Protein AF-0000000074632565 (afdb_homodimer)

InterPro domains:
  IPR002350 Kazal domain [PF07648] (24-70)
  IPR002350 Kazal domain [PF07648] (81-106)
  IPR036058 Kazal domain superfamily [SSF100895] (71-118)

Sequence (244 aa):
MGTIVFLLICCGICFTLACDPNARPVCSGSNGQICATFHKTFHDSCAMEAELSRLAQEGFHFKNSHNGDCCPLYVPAVLRSVCASDGKRYSNESSMDIAACRNRDYLTMVAPNTCSGHYFYRMGTIVFLLICCGICFTLACDPNARPVCSGSNGQICATFHKTFHDSCAMEAELSRLAQEGFHFKNSHNGDCCPLYVPAVLRSVCASDGKRYSNESSMDIAACRNRDYLTMVAPNTCSGHYFYR

Solvent-accessible surface area (backbone atoms only — not comparable to full-atom values): 14366 Å² total; per-residue (Å²): 136,82,81,76,75,76,75,72,71,73,66,72,75,66,71,67,74,67,72,47,89,73,54,64,70,82,39,85,62,48,85,42,36,23,18,32,37,31,32,34,61,28,72,16,46,34,61,42,60,72,39,42,51,62,40,5,64,73,49,37,34,79,73,52,70,46,84,34,69,60,60,63,89,74,62,80,96,54,84,51,67,38,20,31,69,86,41,46,76,27,55,16,69,59,50,44,50,35,50,19,44,76,67,35,38,66,71,46,81,42,62,63,85,64,18,79,73,71,71,70,84,117,135,83,81,74,76,75,74,72,73,75,69,74,75,72,71,67,75,67,72,46,87,73,56,65,70,82,38,86,63,48,84,42,37,23,18,32,37,32,33,32,61,27,72,15,45,35,61,42,62,73,39,41,52,62,41,6,64,72,48,36,33,80,73,52,71,45,83,35,70,60,59,62,91,76,62,79,95,56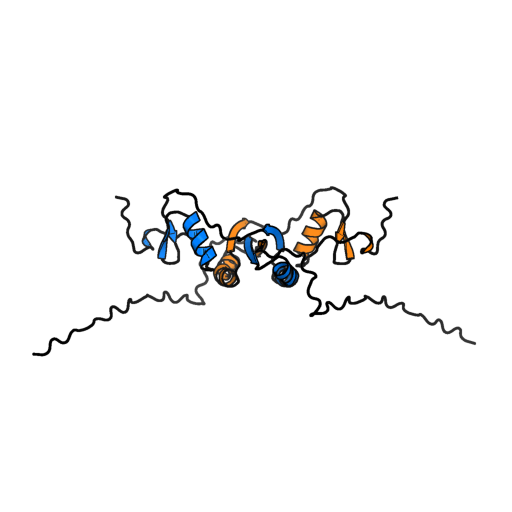,87,51,68,38,22,32,70,87,41,45,75,26,54,15,69,60,50,43,49,36,50,20,44,74,68,35,38,65,72,46,82,44,62,63,85,63,18,77,74,71,71,70,85,117

Organism: NCBI:txid231223

Radius of gyration: 26.13 Å; Cα contacts (8 Å, |Δi|>4): 380; chains: 2; bounding box: 42×106×80 Å

pLDDT: mean 77.26, std 24.28, range [31.14, 98.56]

Foldseek 3Di:
DDPPPPPPPCPPCPVCPVPPVPPPPPPPDDPDDDDDDDDDDDPDPVRVVVCQVVVVVVVDDDDDDDDDDPQDPDDDPQQDWFAKPVQDIDRDPSRVVSVCRVVVHDIDTDDPVSHPPPPPPD/DDPPPPPPPPPPPPVPPVPPVPPPPPPPDDPDDDDDDDDDDDPDPVRVVVCQVVVVVVVDDDDDDDDDDPQDDDDDPQQDWFAKPVQDIDRDPSRVVSVCRVVVHDIDTDDPVSHPPPPPPD

Secondary structure (DSSP, 8-state):
--------------------TT---------S-EEEEEEEEESSHHHHHHHHHHHHHTT-EEEEEEES-SS-S--------EEETTS-EESSHHHHHHHHHHTT----EE-GGGSS------/--------------------TT---------S-EEEEEEEEESSHHHHHHHHHHHHHTT-EEEEEEES-SS-S--------EEETTS-EESSHHHHHHHHHHTT----EE-GGGSS------

Structure (mmCIF, N/CA/C/O backbone):
data_AF-0000000074632565-model_v1
#
loop_
_entity.id
_entity.type
_entity.pdbx_description
1 polymer 'Kazal-like domain-containing protein'
#
loop_
_atom_site.group_PDB
_atom_site.id
_atom_site.type_symbol
_atom_site.label_atom_id
_atom_site.label_alt_id
_atom_site.label_comp_id
_atom_site.label_asym_id
_atom_site.label_entity_id
_atom_site.label_seq_id
_atom_site.pdbx_PDB_ins_code
_atom_site.Cartn_x
_atom_site.Cartn_y
_atom_site.Cartn_z
_atom_site.occupancy
_atom_site.B_iso_or_equiv
_atom_site.auth_seq_id
_atom_site.auth_comp_id
_atom_site.auth_asym_id
_atom_site.auth_atom_id
_atom_site.pdbx_PDB_model_num
ATOM 1 N N . MET A 1 1 ? -22.828 62.969 3.463 1 31.83 1 MET A N 1
ATOM 2 C CA . MET A 1 1 ? -21.453 62.469 3.447 1 31.83 1 MET A CA 1
ATOM 3 C C . MET A 1 1 ? -21.422 60.969 3.602 1 31.83 1 MET A C 1
ATOM 5 O O . MET A 1 1 ? -21.953 60.406 4.578 1 31.83 1 MET A O 1
ATOM 9 N N . GLY A 1 2 ? -21.516 60.219 2.49 1 38.19 2 GLY A N 1
ATOM 10 C CA . GLY A 1 2 ? -21.703 58.781 2.293 1 38.19 2 GLY A CA 1
ATOM 11 C C . GLY A 1 2 ? -20.516 57.969 2.779 1 38.19 2 GLY A C 1
ATOM 12 O O . GLY A 1 2 ? -19.375 58.312 2.523 1 38.19 2 GLY A O 1
ATOM 13 N N . THR A 1 3 ? -20.594 57.312 3.967 1 42.09 3 THR A N 1
ATOM 14 C CA . THR A 1 3 ? -19.594 56.406 4.555 1 42.09 3 THR A CA 1
ATOM 15 C C . THR A 1 3 ? -19.234 55.281 3.586 1 42.09 3 THR A C 1
ATOM 17 O O . THR A 1 3 ? -20.094 54.531 3.176 1 42.09 3 THR A O 1
ATOM 20 N N . ILE A 1 4 ? -18.328 55.562 2.695 1 40.38 4 ILE A N 1
ATOM 21 C CA . ILE A 1 4 ? -17.781 54.5 1.843 1 40.38 4 ILE A CA 1
ATOM 22 C C . ILE A 1 4 ? -17.172 53.406 2.707 1 40.38 4 ILE A C 1
ATOM 24 O O . ILE A 1 4 ? -16.234 53.656 3.479 1 40.38 4 ILE A O 1
ATOM 28 N N . VAL A 1 5 ? -17.922 52.438 3.143 1 38.84 5 VAL A N 1
ATOM 29 C CA . VAL A 1 5 ? -17.391 51.25 3.791 1 38.84 5 VAL A CA 1
ATOM 30 C C . VAL A 1 5 ? -16.422 50.531 2.85 1 38.84 5 VAL A C 1
ATOM 32 O O . VAL A 1 5 ? -16.797 50.156 1.746 1 38.84 5 VAL A O 1
ATOM 35 N N . PHE A 1 6 ? -15.195 50.969 2.824 1 38.78 6 PHE A N 1
ATOM 36 C CA . PHE A 1 6 ? -14.156 50.156 2.18 1 38.78 6 PHE A CA 1
ATOM 37 C C . PHE A 1 6 ? -14.148 48.75 2.73 1 38.78 6 PHE A C 1
ATOM 39 O O . PHE A 1 6 ? -13.852 48.531 3.908 1 38.78 6 PHE A O 1
ATOM 46 N N . LEU A 1 7 ? -15.062 47.938 2.229 1 31.39 7 LEU A N 1
ATOM 47 C CA . LEU A 1 7 ? -14.914 46.5 2.473 1 31.39 7 LEU A CA 1
ATOM 48 C C . LEU A 1 7 ? -13.531 46.031 2.037 1 31.39 7 LEU A C 1
ATOM 50 O O . LEU A 1 7 ? -13.227 46 0.844 1 31.39 7 LEU A O 1
ATOM 54 N N . LEU A 1 8 ? -12.547 46.438 2.773 1 32.5 8 LEU A N 1
ATOM 55 C CA . LEU A 1 8 ? -11.289 45.75 2.568 1 32.5 8 LEU A CA 1
ATOM 56 C C . LEU A 1 8 ? -11.508 44.219 2.547 1 32.5 8 LEU A C 1
ATOM 58 O O . LEU A 1 8 ? -11.969 43.656 3.537 1 32.5 8 LEU A O 1
ATOM 62 N N . ILE A 1 9 ? -11.969 43.719 1.413 1 31.61 9 ILE A N 1
ATOM 63 C CA . ILE A 1 9 ? -11.859 42.281 1.215 1 31.61 9 ILE A CA 1
ATOM 64 C C . ILE A 1 9 ? -10.453 41.812 1.581 1 31.61 9 ILE A C 1
ATOM 66 O O . ILE A 1 9 ? -9.469 42.219 0.963 1 31.61 9 ILE A O 1
ATOM 70 N N . CYS A 1 10 ? -10.164 41.656 2.82 1 34.22 10 CYS A N 1
ATOM 71 C CA . CYS A 1 10 ? -9.016 40.875 3.248 1 34.22 10 CYS A CA 1
ATOM 72 C C . CYS A 1 10 ? -8.836 39.656 2.355 1 34.22 10 CYS A C 1
ATOM 74 O O . CYS A 1 10 ? -9.539 38.656 2.516 1 34.22 10 CYS A O 1
ATOM 76 N N . CYS A 1 11 ? -9.148 39.812 1.057 1 32.66 11 CYS A N 1
ATOM 77 C CA . CYS A 1 11 ? -8.68 38.656 0.329 1 32.66 11 CYS A CA 1
ATOM 78 C C . CYS A 1 11 ? -7.316 38.188 0.841 1 32.66 11 CYS A C 1
ATOM 80 O O . CYS A 1 11 ? -6.375 39 0.894 1 32.66 11 CYS A O 1
ATOM 82 N N . GLY A 1 12 ? -7.316 37.375 1.86 1 32.16 12 GLY A N 1
ATOM 83 C CA . GLY A 1 12 ? -6.156 36.625 2.318 1 32.16 12 GLY A CA 1
ATOM 84 C C . GLY A 1 12 ? -5.18 36.312 1.204 1 32.16 12 GLY A C 1
ATOM 85 O O . GLY A 1 12 ? -5.582 35.844 0.128 1 32.16 12 GLY A O 1
ATOM 86 N N . ILE A 1 13 ? -4.18 37.094 0.947 1 32.59 13 ILE A N 1
ATOM 87 C CA . ILE A 1 13 ? -3 36.75 0.164 1 32.59 13 ILE A CA 1
ATOM 88 C C . ILE A 1 13 ? -2.607 35.281 0.447 1 32.59 13 ILE A C 1
ATOM 90 O O . ILE A 1 13 ? -2.068 34.969 1.513 1 32.59 13 ILE A O 1
ATOM 94 N N . CYS A 1 14 ? -3.488 34.344 0.427 1 32.69 14 CYS A N 1
ATOM 95 C CA . CYS A 1 14 ? -2.908 33 0.331 1 32.69 14 CYS A CA 1
ATOM 96 C C . CYS A 1 14 ? -1.673 33 -0.561 1 32.69 14 CYS A C 1
ATOM 98 O O . CYS A 1 14 ? -1.766 33.312 -1.755 1 32.69 14 CYS A O 1
ATOM 100 N N . PHE A 1 15 ? -0.58 33.594 -0.147 1 32.28 15 PHE A N 1
ATOM 101 C CA . PHE A 1 15 ? 0.652 33.219 -0.837 1 32.28 15 PHE A CA 1
ATOM 102 C C . PHE A 1 15 ? 0.552 31.828 -1.413 1 32.28 15 PHE A C 1
ATOM 104 O O . PHE A 1 15 ? 0.343 30.859 -0.676 1 32.28 15 PHE A O 1
ATOM 111 N N . THR A 1 16 ? -0.156 31.656 -2.4 1 34.03 16 THR A N 1
ATOM 112 C CA . THR A 1 16 ? 0.058 30.516 -3.293 1 34.03 16 THR A CA 1
ATOM 113 C C . THR A 1 16 ? 1.536 30.141 -3.348 1 34.03 16 THR A C 1
ATOM 115 O O . THR A 1 16 ? 2.357 30.906 -3.865 1 34.03 16 THR A O 1
ATOM 118 N N . LEU A 1 17 ? 2.248 29.891 -2.254 1 33.5 17 LEU A N 1
ATOM 119 C CA . LEU A 1 17 ? 3.473 29.156 -2.564 1 33.5 17 LEU A CA 1
ATOM 120 C C . LEU A 1 17 ? 3.297 28.312 -3.82 1 33.5 17 LEU A C 1
ATOM 122 O O . LEU A 1 17 ? 2.512 27.359 -3.83 1 33.5 17 LEU A O 1
ATOM 126 N N . ALA A 1 18 ? 3.199 28.969 -4.934 1 34.69 18 ALA A N 1
ATOM 127 C CA . ALA A 1 18 ? 3.359 28.359 -6.254 1 34.69 18 ALA A CA 1
ATOM 128 C C . ALA A 1 18 ? 4.223 27.109 -6.188 1 34.69 18 ALA A C 1
ATOM 130 O O . ALA A 1 18 ? 5.375 27.156 -5.754 1 34.69 18 ALA A O 1
ATOM 131 N N . CYS A 1 19 ? 3.729 26.016 -5.754 1 37 19 CYS A N 1
ATOM 132 C CA . CYS A 1 19 ? 4.406 24.75 -6.016 1 37 19 CYS A CA 1
ATOM 133 C C . CYS A 1 19 ? 5.129 24.797 -7.355 1 37 19 CYS A C 1
ATOM 135 O O . CYS A 1 19 ? 4.504 25 -8.398 1 37 19 CYS A O 1
ATOM 137 N N . ASP A 1 20 ? 6.195 25.578 -7.48 1 36.97 20 ASP A N 1
ATOM 138 C CA . ASP A 1 20 ? 7.008 25.422 -8.68 1 36.97 20 ASP A CA 1
ATOM 139 C C . ASP A 1 20 ? 6.945 23.984 -9.195 1 36.97 20 ASP A C 1
ATOM 141 O O . ASP A 1 20 ? 7.328 23.047 -8.484 1 36.97 20 ASP A O 1
ATOM 145 N N . PRO A 1 21 ? 6.047 23.719 -10.031 1 40.47 21 PRO A N 1
ATOM 146 C CA . PRO A 1 21 ? 6.117 22.359 -10.594 1 40.47 21 PRO A CA 1
ATOM 147 C C . PRO A 1 21 ? 7.551 21.859 -10.734 1 40.47 21 PRO A C 1
ATOM 149 O O . PRO A 1 21 ? 7.781 20.656 -10.836 1 40.47 21 PRO A O 1
ATOM 152 N N . ASN A 1 22 ? 8.391 22.812 -10.875 1 40.44 22 ASN A N 1
ATOM 153 C CA . ASN A 1 22 ? 9.82 22.547 -10.945 1 40.44 22 ASN A CA 1
ATOM 154 C C . ASN A 1 22 ? 10.445 22.438 -9.555 1 40.44 22 ASN A C 1
ATOM 156 O O . ASN A 1 22 ? 11.656 22.312 -9.414 1 40.44 22 ASN A O 1
ATOM 160 N N . ALA A 1 23 ? 9.844 22.938 -8.625 1 41.44 23 ALA A N 1
ATOM 161 C CA . ALA A 1 23 ? 10.484 22.781 -7.32 1 41.44 23 ALA A CA 1
ATOM 162 C C . ALA A 1 23 ? 10.695 21.312 -6.977 1 41.44 23 ALA A C 1
ATOM 164 O O . ALA A 1 23 ? 9.734 20.547 -6.848 1 41.44 23 ALA A O 1
ATOM 165 N N . ARG A 1 24 ? 11.688 20.938 -7.441 1 43.56 24 ARG A N 1
ATOM 166 C CA . ARG A 1 24 ? 12.094 19.594 -7.066 1 43.56 24 ARG A CA 1
ATOM 167 C C . ARG A 1 24 ? 12.016 19.391 -5.555 1 43.56 24 ARG A C 1
ATOM 169 O O . ARG A 1 24 ? 12.562 20.188 -4.789 1 43.56 24 ARG A O 1
ATOM 176 N N . PRO A 1 25 ? 10.898 18.797 -5.039 1 48.12 25 PRO A N 1
ATOM 177 C CA . PRO A 1 25 ? 10.945 18.547 -3.598 1 48.12 25 PRO A CA 1
ATOM 178 C C . PRO A 1 25 ? 12.367 18.297 -3.09 1 48.12 25 PRO A C 1
ATOM 180 O O . PRO A 1 25 ? 13.188 17.734 -3.807 1 48.12 25 PRO A O 1
ATOM 183 N N . VAL A 1 26 ? 12.906 19.234 -2.271 1 53.44 26 VAL A N 1
ATOM 184 C CA . VAL A 1 26 ? 14.125 18.859 -1.562 1 53.44 26 VAL A CA 1
ATOM 185 C C . VAL A 1 26 ? 14.008 17.422 -1.048 1 53.44 26 VAL A C 1
ATOM 187 O O . VAL A 1 26 ? 13.117 17.109 -0.259 1 53.44 26 VAL A O 1
ATOM 190 N N . CYS A 1 27 ? 14.281 16.609 -1.961 1 64.31 27 CYS A N 1
ATOM 191 C CA . CYS A 1 27 ? 14.188 15.195 -1.634 1 64.31 27 CYS A CA 1
ATOM 192 C C . CYS A 1 27 ? 15.094 14.844 -0.459 1 64.31 27 CYS A C 1
ATOM 194 O O . CYS A 1 27 ? 16.141 15.477 -0.264 1 64.31 27 CYS A O 1
ATOM 196 N N . SER A 1 28 ? 14.648 14.508 0.654 1 61.62 28 SER A N 1
ATOM 197 C CA . SER A 1 28 ? 15.344 14.102 1.872 1 61.62 28 SER A CA 1
ATOM 198 C C . SER A 1 28 ? 16.531 13.211 1.557 1 61.62 28 SER A C 1
ATOM 200 O O . SER A 1 28 ? 17.359 12.938 2.43 1 61.62 28 SER A O 1
ATOM 202 N N . GLY A 1 29 ? 17.047 13.062 0.419 1 62.66 29 GLY A N 1
ATOM 203 C CA . GLY A 1 29 ? 18.422 12.734 0.066 1 62.66 29 GLY A CA 1
ATOM 204 C C . GLY A 1 29 ? 18.672 11.242 -0.03 1 62.66 29 GLY A C 1
ATOM 205 O O . GLY A 1 29 ? 19.797 10.812 -0.304 1 62.66 29 GLY A O 1
ATOM 206 N N . SER A 1 30 ? 17.844 10.336 0.5 1 67.69 30 SER A N 1
ATOM 207 C CA . SER A 1 30 ? 18.484 9.023 0.452 1 67.69 30 SER A CA 1
ATOM 208 C C . SER A 1 30 ? 18.547 8.492 -0.976 1 67.69 30 SER A C 1
ATOM 210 O O . SER A 1 30 ? 17.578 8.602 -1.729 1 67.69 30 SER A O 1
ATOM 212 N N . ASN A 1 31 ? 19.797 8.086 -1.317 1 77.25 31 ASN A N 1
ATOM 213 C CA . ASN A 1 31 ? 20.062 7.676 -2.691 1 77.25 31 ASN A CA 1
ATOM 214 C C . ASN A 1 31 ? 19.781 6.191 -2.895 1 77.25 31 ASN A C 1
ATOM 216 O O . ASN A 1 31 ? 20.109 5.629 -3.943 1 77.25 31 ASN A O 1
ATOM 220 N N . GLY A 1 32 ? 19.125 5.637 -2.1 1 91 32 GLY A N 1
ATOM 221 C CA . GLY A 1 32 ? 18.828 4.227 -2.305 1 91 32 GLY A CA 1
ATOM 222 C C . GLY A 1 32 ? 17.344 3.926 -2.381 1 91 32 GLY A C 1
ATOM 223 O O . GLY A 1 32 ? 16.516 4.812 -2.17 1 91 32 GLY A O 1
ATOM 224 N N . GLN A 1 33 ? 17.156 2.672 -2.771 1 93.88 33 GLN A N 1
ATOM 225 C CA . GLN A 1 33 ? 15.766 2.264 -2.906 1 93.88 33 GLN A CA 1
ATOM 226 C C . GLN A 1 33 ? 15.023 2.361 -1.573 1 93.88 33 GLN A C 1
ATOM 228 O O . GLN A 1 33 ? 15.609 2.102 -0.518 1 93.88 33 GLN A O 1
ATOM 233 N N . ILE A 1 34 ? 13.836 2.766 -1.63 1 96.19 34 ILE A N 1
ATOM 234 C CA . ILE A 1 34 ? 12.961 2.896 -0.47 1 96.19 34 ILE A CA 1
ATOM 235 C C . ILE A 1 34 ? 11.742 2.004 -0.646 1 96.19 34 ILE A C 1
ATOM 237 O O . ILE A 1 34 ? 11.109 2.006 -1.706 1 96.19 34 ILE A O 1
ATOM 241 N N . CYS A 1 35 ? 11.492 1.21 0.369 1 97.56 35 CYS A N 1
ATOM 242 C CA . CYS A 1 35 ? 10.25 0.444 0.421 1 97.56 35 CYS A CA 1
ATOM 243 C C . CYS A 1 35 ? 9.219 1.144 1.29 1 97.56 35 CYS A C 1
ATOM 245 O O . CYS A 1 35 ? 9.453 1.378 2.477 1 97.56 35 CYS A O 1
ATOM 247 N N . ALA A 1 36 ? 8.07 1.438 0.687 1 98.31 36 ALA A N 1
ATOM 248 C CA . ALA A 1 36 ? 7 2.125 1.406 1 98.31 36 ALA A CA 1
ATOM 249 C C . ALA A 1 36 ? 5.785 1.217 1.586 1 98.31 36 ALA A C 1
ATOM 251 O O . ALA A 1 36 ? 5.496 0.38 0.727 1 98.31 36 ALA A O 1
ATOM 252 N N . THR A 1 37 ? 5.09 1.395 2.701 1 98.25 37 THR A N 1
ATOM 253 C CA . THR A 1 37 ? 3.854 0.683 3.006 1 98.25 37 THR A CA 1
ATOM 254 C C . THR A 1 37 ? 2.645 1.598 2.828 1 98.25 37 THR A C 1
ATOM 256 O O . THR A 1 37 ? 2.635 2.725 3.33 1 98.25 37 THR A O 1
ATOM 259 N N . PHE A 1 38 ? 1.65 1.085 2.123 1 98.56 38 PHE A N 1
ATOM 260 C CA 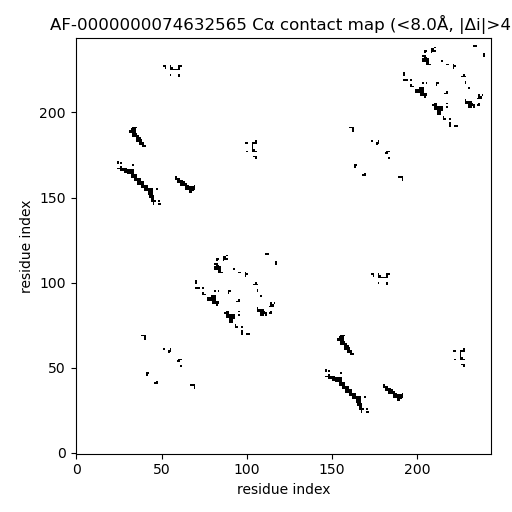. PHE A 1 38 ? 0.405 1.809 1.897 1 98.56 38 PHE A CA 1
ATOM 261 C C . PHE A 1 38 ? -0.795 0.964 2.311 1 98.56 38 PHE A C 1
ATOM 263 O O . PHE A 1 38 ? -0.757 -0.265 2.219 1 98.56 38 PHE A O 1
ATOM 270 N N . HIS A 1 39 ? -1.851 1.686 2.721 1 98.44 39 HIS A N 1
ATOM 271 C CA . HIS A 1 39 ? -3.166 1.086 2.914 1 98.44 39 HIS A CA 1
ATOM 272 C C . HIS A 1 39 ? -4.176 1.631 1.908 1 98.44 39 HIS A C 1
ATOM 274 O O . HIS A 1 39 ? -4.105 2.801 1.524 1 98.44 39 HIS A O 1
ATOM 280 N N . LYS A 1 40 ? -5.086 0.799 1.563 1 98.25 40 LYS A N 1
ATOM 281 C CA . LYS A 1 40 ? -6.199 1.221 0.718 1 98.25 40 LYS A CA 1
ATOM 282 C C . LYS A 1 40 ? -7.48 0.476 1.083 1 98.25 40 LYS A C 1
ATOM 284 O O . LYS A 1 40 ? -7.48 -0.752 1.188 1 98.25 40 LYS A O 1
ATOM 289 N N . THR A 1 41 ? -8.539 1.24 1.246 1 97.12 41 THR A N 1
ATOM 290 C CA . THR A 1 41 ? -9.844 0.669 1.554 1 97.12 41 THR A CA 1
ATOM 291 C C . THR A 1 41 ? -10.633 0.397 0.274 1 97.12 41 THR A C 1
ATOM 293 O O . THR A 1 41 ? -10.711 1.256 -0.606 1 97.12 41 THR A O 1
ATOM 296 N N . PHE A 1 42 ? -11.094 -0.754 0.207 1 96.38 42 PHE A N 1
ATOM 297 C CA . PHE A 1 42 ? -11.969 -1.138 -0.894 1 96.38 42 PHE A CA 1
ATOM 298 C C . PHE A 1 42 ? -13.398 -1.332 -0.406 1 96.38 42 PHE A C 1
ATOM 300 O O . PHE A 1 42 ? -13.625 -1.643 0.766 1 96.38 42 PHE A O 1
ATOM 307 N N . HIS A 1 43 ? -14.336 -1.098 -1.291 1 93.38 43 HIS A N 1
ATOM 308 C CA . HIS A 1 43 ? -15.75 -1.239 -0.953 1 93.38 43 HIS A CA 1
ATOM 309 C C . HIS A 1 43 ? -16.062 -2.658 -0.493 1 93.38 43 HIS A C 1
ATOM 311 O O . HIS A 1 43 ? -16.891 -2.855 0.407 1 93.38 43 HIS A O 1
ATOM 317 N N . ASP A 1 44 ? -15.438 -3.629 -1.071 1 93.25 44 ASP A N 1
ATOM 318 C CA . ASP A 1 44 ? -15.57 -5.035 -0.694 1 93.25 44 ASP A CA 1
ATOM 319 C C . ASP A 1 44 ? -14.438 -5.871 -1.294 1 93.25 44 ASP A C 1
ATOM 321 O O . ASP A 1 44 ? -13.578 -5.34 -1.995 1 93.25 44 ASP A O 1
ATOM 325 N N . SER A 1 45 ? -14.453 -7.203 -0.956 1 91.69 45 SER A N 1
ATOM 326 C CA . SER A 1 45 ? -13.359 -8.07 -1.39 1 91.69 45 SER A CA 1
ATOM 327 C C . SER A 1 45 ? -13.352 -8.234 -2.906 1 91.69 45 SER A C 1
ATOM 329 O O . SER A 1 45 ? -12.289 -8.383 -3.514 1 91.69 45 SER A O 1
ATOM 331 N N . CYS A 1 46 ? -14.477 -8.156 -3.51 1 91.06 46 CYS A N 1
ATOM 332 C CA . CYS A 1 46 ? -14.562 -8.297 -4.961 1 91.06 46 CYS A CA 1
ATOM 333 C C . CYS A 1 46 ? -13.93 -7.102 -5.66 1 91.06 46 CYS A C 1
ATOM 335 O O . CYS A 1 46 ? -13.172 -7.266 -6.621 1 91.06 46 CYS A O 1
ATOM 337 N N . ALA A 1 47 ? -14.281 -5.945 -5.176 1 93.12 47 ALA A N 1
ATOM 338 C CA . ALA A 1 47 ? -13.688 -4.727 -5.711 1 93.12 47 ALA A CA 1
ATOM 339 C C . ALA A 1 47 ? -12.164 -4.766 -5.594 1 93.12 47 ALA A C 1
ATOM 341 O O . ALA A 1 47 ? -11.453 -4.363 -6.52 1 93.12 47 ALA A O 1
ATOM 342 N N . MET A 1 48 ? -11.641 -5.246 -4.488 1 95.06 48 MET A N 1
ATOM 343 C CA . MET A 1 48 ? -10.203 -5.359 -4.293 1 95.06 48 MET A CA 1
ATOM 344 C C . MET A 1 48 ? -9.586 -6.316 -5.312 1 95.06 48 MET A C 1
ATOM 346 O O . MET A 1 48 ? -8.625 -5.965 -5.992 1 95.06 48 MET A O 1
ATOM 350 N N . GLU A 1 49 ? -10.172 -7.492 -5.395 1 90.38 49 GLU A N 1
ATOM 351 C CA . GLU A 1 49 ? -9.633 -8.523 -6.27 1 90.38 49 GLU A CA 1
ATOM 352 C C . GLU A 1 49 ? -9.602 -8.062 -7.723 1 90.38 49 GLU A C 1
ATOM 354 O O . GLU A 1 49 ? -8.68 -8.398 -8.469 1 90.38 49 GLU A O 1
ATOM 359 N N . ALA A 1 50 ? -10.547 -7.254 -8.094 1 91 50 ALA A N 1
ATOM 360 C CA . ALA A 1 50 ? -10.648 -6.754 -9.461 1 91 50 ALA A CA 1
ATOM 361 C C . ALA A 1 50 ? -9.492 -5.812 -9.789 1 91 50 ALA A C 1
ATOM 363 O O . ALA A 1 50 ? -9.18 -5.59 -10.961 1 91 50 ALA A O 1
ATOM 364 N N . GLU A 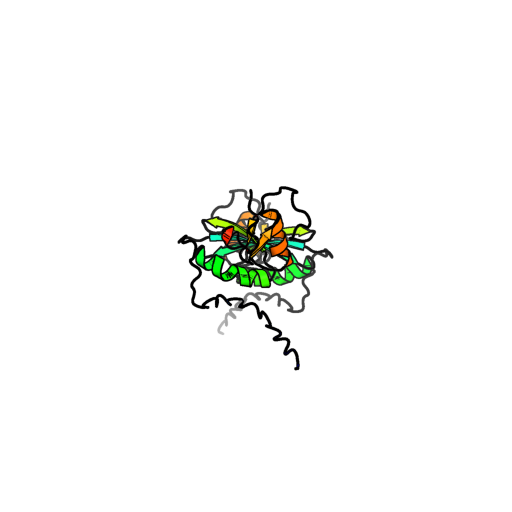1 51 ? -8.836 -5.305 -8.789 1 94.75 51 GLU A N 1
ATOM 365 C CA . GLU A 1 51 ? -7.824 -4.277 -9.023 1 94.75 51 GLU A CA 1
ATOM 366 C C . GLU A 1 51 ? -6.418 -4.828 -8.812 1 94.75 51 GLU A C 1
ATOM 368 O O . GLU A 1 51 ? -5.434 -4.207 -9.227 1 94.75 51 GLU A O 1
ATOM 373 N N . LEU A 1 52 ? -6.277 -6 -8.289 1 94.94 52 LEU A N 1
ATOM 374 C CA . LEU A 1 52 ? -4.988 -6.48 -7.809 1 94.94 52 LEU A CA 1
ATOM 375 C C . LEU A 1 52 ? -3.994 -6.625 -8.953 1 94.94 52 LEU A C 1
ATOM 377 O O . LEU A 1 52 ? -2.826 -6.262 -8.82 1 94.94 52 LEU A O 1
ATOM 381 N N . SER A 1 53 ? -4.422 -7.145 -10.023 1 91.44 53 SER A N 1
ATOM 382 C CA . SER A 1 53 ? -3.518 -7.309 -11.148 1 91.44 53 SER A CA 1
ATOM 383 C C . SER A 1 53 ? -3.029 -5.961 -11.672 1 91.44 53 SER A C 1
ATOM 385 O O . SER A 1 53 ? -1.838 -5.789 -11.938 1 91.44 53 SER A O 1
ATOM 387 N N . ARG A 1 54 ? -3.939 -5.043 -11.898 1 94.81 54 ARG A N 1
ATOM 388 C CA . ARG A 1 54 ? -3.574 -3.705 -12.359 1 94.81 54 ARG A CA 1
ATOM 389 C C . ARG A 1 54 ? -2.615 -3.031 -11.383 1 94.81 54 ARG A C 1
ATOM 391 O O . ARG A 1 54 ? -1.614 -2.441 -11.797 1 94.81 54 ARG A O 1
ATOM 398 N N . LEU A 1 55 ? -2.869 -3.084 -10.086 1 97.81 55 LEU A N 1
ATOM 399 C CA . LEU A 1 55 ? -2.023 -2.471 -9.07 1 97.81 55 LEU A CA 1
ATOM 400 C C . LEU A 1 55 ? -0.632 -3.096 -9.07 1 97.81 55 LEU A C 1
ATOM 402 O O . LEU A 1 55 ? 0.368 -2.396 -8.891 1 97.81 55 LEU A O 1
ATOM 406 N N . ALA A 1 56 ? -0.58 -4.398 -9.289 1 96.62 56 ALA A N 1
ATOM 407 C CA . ALA A 1 56 ? 0.715 -5.066 -9.383 1 96.62 56 ALA A CA 1
ATOM 408 C C . ALA A 1 56 ? 1.545 -4.496 -10.531 1 96.62 56 ALA A C 1
ATOM 410 O O . ALA A 1 56 ? 2.738 -4.23 -10.375 1 96.62 56 ALA A O 1
ATOM 411 N N . GLN A 1 57 ? 0.919 -4.277 -11.602 1 95.5 57 GLN A N 1
ATOM 412 C CA . GLN A 1 57 ? 1.611 -3.721 -12.758 1 95.5 57 GLN A CA 1
ATOM 413 C C . GLN A 1 57 ? 2.129 -2.314 -12.469 1 95.5 57 GLN A C 1
ATOM 415 O O . GLN A 1 57 ? 3.127 -1.885 -13.055 1 95.5 57 GLN A O 1
ATOM 420 N N . GLU A 1 58 ? 1.449 -1.645 -11.609 1 96.31 58 GLU A N 1
ATOM 421 C CA . GLU A 1 58 ? 1.847 -0.29 -11.234 1 96.31 58 GLU A CA 1
ATOM 422 C C . GLU A 1 58 ? 2.906 -0.309 -10.141 1 96.31 58 GLU A C 1
ATOM 424 O O . GLU A 1 58 ? 3.303 0.743 -9.633 1 96.31 58 GLU A O 1
ATOM 429 N N . GLY A 1 59 ? 3.303 -1.523 -9.727 1 96.56 59 GLY A N 1
ATOM 430 C CA . GLY A 1 59 ? 4.41 -1.652 -8.789 1 96.56 59 GLY A CA 1
ATOM 431 C C . GLY A 1 59 ? 3.963 -1.882 -7.363 1 96.56 59 GLY A C 1
ATOM 432 O O . GLY A 1 59 ? 4.789 -1.923 -6.445 1 96.56 59 GLY A O 1
ATOM 433 N N . PHE A 1 60 ? 2.615 -1.97 -7.141 1 98.12 60 PHE A N 1
ATOM 434 C CA . PHE A 1 60 ? 2.105 -2.275 -5.809 1 98.12 60 PHE A CA 1
ATOM 435 C C . PHE A 1 60 ? 2.055 -3.781 -5.582 1 98.12 60 PHE A C 1
ATOM 437 O O . PHE A 1 60 ? 1.466 -4.516 -6.375 1 98.12 60 PHE A O 1
ATOM 444 N N . HIS A 1 61 ? 2.629 -4.16 -4.504 1 97 61 HIS A N 1
ATOM 445 C CA . HIS A 1 61 ? 2.605 -5.566 -4.117 1 97 61 HIS A CA 1
ATOM 446 C C . HIS A 1 61 ? 1.647 -5.801 -2.953 1 97 61 HIS A C 1
ATOM 448 O O . HIS A 1 61 ? 1.863 -5.289 -1.852 1 97 61 HIS A O 1
ATOM 454 N N . PHE A 1 62 ? 0.657 -6.582 -3.268 1 96.69 62 PHE A N 1
ATOM 455 C CA . PHE A 1 62 ? -0.33 -6.91 -2.244 1 96.69 62 PHE A CA 1
ATOM 456 C C . PHE A 1 62 ? 0.28 -7.801 -1.169 1 96.69 62 PHE A C 1
ATOM 458 O O . PHE A 1 62 ? 0.942 -8.789 -1.479 1 96.69 62 PHE A O 1
ATOM 465 N N . LYS A 1 63 ? 0 -7.418 0.056 1 95.25 63 LYS A N 1
ATOM 466 C CA . LYS A 1 63 ? 0.558 -8.211 1.151 1 95.25 63 LYS A CA 1
ATOM 467 C C . LYS A 1 63 ? -0.538 -8.961 1.901 1 95.25 63 LYS A C 1
ATOM 469 O O . LYS A 1 63 ? -0.449 -10.172 2.088 1 95.25 63 LYS A O 1
ATOM 474 N N . ASN A 1 64 ? -1.479 -8.297 2.395 1 94.81 64 ASN A N 1
ATOM 475 C CA . ASN A 1 64 ? -2.58 -8.883 3.15 1 94.81 64 ASN A CA 1
ATOM 476 C C . ASN A 1 64 ? -3.781 -7.941 3.215 1 94.81 64 ASN A C 1
ATOM 478 O O . ASN A 1 64 ? -3.744 -6.844 2.656 1 94.81 64 ASN A O 1
ATOM 482 N N . SER A 1 65 ? -4.879 -8.469 3.82 1 95.5 65 SER A N 1
ATOM 483 C CA . SER A 1 65 ? -6.07 -7.648 4.012 1 95.5 65 SER A CA 1
ATOM 484 C C . SER A 1 65 ? -6.848 -8.078 5.25 1 95.5 65 SER A C 1
ATOM 486 O O . SER A 1 65 ? -6.609 -9.164 5.789 1 95.5 65 SER A O 1
ATOM 488 N N . HIS A 1 66 ? -7.656 -7.188 5.711 1 95.19 66 HIS A N 1
ATOM 489 C CA . HIS A 1 66 ? -8.602 -7.48 6.785 1 95.19 66 HIS A CA 1
ATOM 490 C C . HIS A 1 66 ? -9.906 -6.719 6.594 1 95.19 66 HIS A C 1
ATOM 492 O O . HIS A 1 66 ? -9.961 -5.758 5.824 1 95.19 66 HIS A O 1
ATOM 498 N N . ASN A 1 67 ? -10.898 -7.184 7.285 1 93.69 67 ASN A N 1
ATOM 499 C CA . ASN A 1 67 ? -12.188 -6.508 7.184 1 93.69 67 ASN A CA 1
ATOM 500 C C . ASN A 1 67 ? -12.148 -5.129 7.84 1 93.69 67 ASN A C 1
ATOM 502 O O . ASN A 1 67 ? -11.5 -4.949 8.875 1 93.69 67 ASN A O 1
ATOM 506 N N . GLY A 1 68 ? -12.859 -4.141 7.137 1 93.94 68 GLY A N 1
ATOM 507 C CA . GLY A 1 68 ? -13.008 -2.828 7.738 1 93.94 68 GLY A CA 1
ATOM 508 C C . GLY A 1 68 ? -12.273 -1.736 6.984 1 93.94 68 GLY A C 1
ATOM 509 O O . GLY A 1 68 ? -11.711 -1.985 5.918 1 93.94 68 GLY A O 1
ATOM 510 N N . ASP A 1 69 ? -12.328 -0.564 7.547 1 93.88 69 ASP A N 1
ATOM 511 C CA . ASP A 1 69 ? -11.695 0.625 6.984 1 93.88 69 ASP A CA 1
ATOM 512 C C . ASP A 1 69 ? -10.227 0.714 7.402 1 93.88 69 ASP A C 1
ATOM 514 O O . ASP A 1 69 ? -9.867 0.342 8.523 1 93.88 69 ASP A O 1
ATOM 518 N N . CYS A 1 70 ? -9.414 1.238 6.473 1 96.19 70 CYS A N 1
ATOM 519 C CA . CYS A 1 70 ? -8 1.382 6.805 1 96.19 70 CYS A CA 1
ATOM 520 C C . CYS A 1 70 ? -7.773 2.59 7.707 1 96.19 70 CYS A C 1
ATOM 522 O O . CYS A 1 70 ? -6.766 2.662 8.406 1 96.19 70 CYS A O 1
ATOM 524 N N . CYS A 1 71 ? -8.672 3.57 7.617 1 93.5 71 CYS A N 1
ATOM 525 C CA . CYS A 1 71 ? -8.508 4.742 8.469 1 93.5 71 CYS A CA 1
ATOM 526 C C . CYS A 1 71 ? -9.133 4.516 9.836 1 93.5 71 CYS A C 1
ATOM 528 O O . CYS A 1 71 ? -10.352 4.328 9.945 1 93.5 71 CYS A O 1
ATOM 530 N N . PRO A 1 72 ? -8.289 4.531 10.805 1 86.38 72 PRO A N 1
ATOM 531 C CA . PRO A 1 72 ? -8.867 4.324 12.133 1 86.38 72 PRO A CA 1
ATOM 532 C C . PRO A 1 72 ? -9.805 5.453 12.555 1 86.38 72 PRO A C 1
ATOM 534 O O . PRO A 1 72 ? -9.594 6.609 12.172 1 86.38 72 PRO A O 1
ATOM 537 N N . LEU A 1 73 ? -10.68 5.062 13.352 1 83.69 73 LEU A N 1
ATOM 538 C CA . LEU A 1 73 ? -11.664 6.023 13.828 1 83.69 73 LEU A CA 1
ATOM 539 C C . LEU A 1 73 ? -11.195 6.688 15.117 1 83.69 73 LEU A C 1
ATOM 541 O O . LEU A 1 73 ? -11.617 7.805 15.438 1 83.69 73 LEU A O 1
ATOM 545 N N . TYR A 1 74 ? -10.312 5.977 15.82 1 83.75 74 TYR A N 1
ATOM 546 C CA . TYR A 1 74 ? -9.961 6.496 17.141 1 83.75 74 TYR A CA 1
ATOM 547 C C . TYR A 1 74 ? -8.453 6.598 17.312 1 83.75 74 TYR A C 1
ATOM 549 O O . TYR A 1 74 ? -7.707 5.77 16.781 1 83.75 74 TYR A O 1
ATOM 557 N N . VAL A 1 75 ? -8.023 7.641 17.906 1 83.19 75 VAL A N 1
ATOM 558 C CA . VAL A 1 75 ? -6.621 7.879 18.234 1 83.19 75 VAL A CA 1
ATOM 559 C C . VAL A 1 75 ? -6.449 7.961 19.75 1 83.19 75 VAL A C 1
ATOM 561 O O . VAL A 1 75 ? -7.379 8.344 20.469 1 83.19 75 VAL A O 1
ATOM 56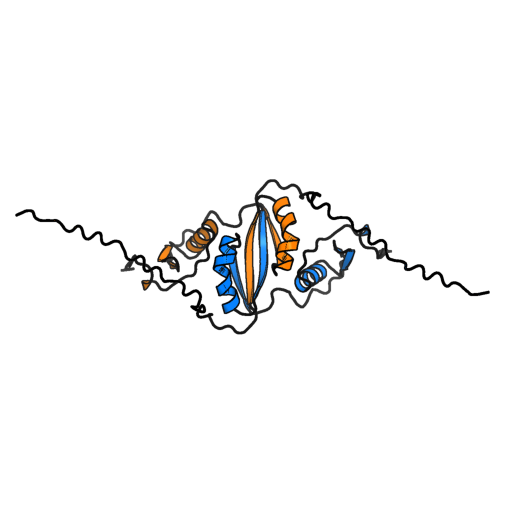4 N N . PRO A 1 76 ? -5.266 7.543 20.156 1 83.56 76 PRO A N 1
ATOM 565 C CA . PRO A 1 76 ? -5 7.715 21.594 1 83.56 76 PRO A CA 1
ATOM 566 C C . PRO A 1 76 ? -5.133 9.164 22.047 1 83.56 76 PRO A C 1
ATOM 568 O O . PRO A 1 76 ? -4.805 10.086 21.281 1 83.56 76 PRO A O 1
ATOM 571 N N . ALA A 1 77 ? -5.625 9.281 23.328 1 84.75 77 ALA A N 1
ATOM 572 C CA . ALA A 1 77 ? -5.805 10.625 23.875 1 84.75 77 ALA A CA 1
ATOM 573 C C . ALA A 1 77 ? -4.492 11.164 24.438 1 84.75 77 ALA A C 1
ATOM 575 O O . ALA A 1 77 ? -4.34 11.297 25.656 1 84.75 77 ALA A O 1
ATOM 576 N N . VAL A 1 78 ? -3.422 11.203 23.719 1 87.44 78 VAL A N 1
ATOM 577 C CA . VAL A 1 78 ? -2.16 11.82 24.094 1 87.44 78 VAL A CA 1
ATOM 578 C C . VAL A 1 78 ? -2.021 13.18 23.422 1 87.44 78 VAL A C 1
ATOM 580 O O . VAL A 1 78 ? -2.178 13.289 22.203 1 87.44 78 VAL A O 1
ATOM 583 N N . LEU A 1 79 ? -1.863 14.18 24.266 1 85.88 79 LEU A N 1
ATOM 584 C CA . LEU A 1 79 ? -1.792 15.539 23.75 1 85.88 79 LEU A CA 1
ATOM 585 C C . LEU A 1 79 ? -0.351 15.93 23.438 1 85.88 79 LEU A C 1
ATOM 587 O O . LEU A 1 79 ? 0.349 16.469 24.297 1 85.88 79 LEU A O 1
ATOM 591 N N . ARG A 1 80 ? 0.16 15.648 22.328 1 90.06 80 ARG A N 1
ATOM 592 C CA . ARG A 1 80 ? 1.434 16.078 21.75 1 90.06 80 ARG A CA 1
ATOM 593 C C . ARG A 1 80 ? 1.224 16.781 20.422 1 90.06 80 ARG A C 1
ATOM 595 O O . ARG A 1 80 ? 1.491 16.219 19.359 1 90.06 80 ARG A O 1
ATOM 602 N N . SER A 1 81 ? 0.839 17.984 20.531 1 91.31 81 SER A N 1
ATOM 603 C CA . SER A 1 81 ? 0.374 18.75 19.375 1 91.31 81 SER A CA 1
ATOM 604 C C . SER A 1 81 ? 1.458 18.859 18.312 1 91.31 81 SER A C 1
ATOM 606 O O . SER A 1 81 ? 2.635 19.031 18.625 1 91.31 81 SER A O 1
ATOM 608 N N . VAL A 1 82 ? 1.058 18.688 17.094 1 94 82 VAL A N 1
ATOM 609 C CA . VAL A 1 82 ? 1.996 18.781 15.977 1 94 82 VAL A CA 1
ATOM 610 C C . VAL A 1 82 ? 1.434 19.719 14.906 1 94 82 VAL A C 1
ATOM 612 O O . VAL A 1 82 ? 0.217 19.891 14.805 1 94 82 VAL A O 1
ATOM 615 N N . CYS A 1 83 ? 2.365 20.391 14.211 1 95 83 CYS A N 1
ATOM 616 C CA . CYS A 1 83 ? 2.008 21.188 13.047 1 95 83 CYS A CA 1
ATOM 617 C C . CYS A 1 83 ? 2.236 20.406 11.75 1 95 83 CYS A C 1
ATOM 619 O O . CYS A 1 83 ? 3.271 19.766 11.594 1 95 83 CYS A O 1
ATOM 621 N N . ALA A 1 84 ? 1.228 20.531 10.938 1 94 84 ALA A N 1
ATOM 622 C CA . ALA A 1 84 ? 1.308 19.734 9.719 1 94 84 ALA A CA 1
ATOM 623 C C . ALA A 1 84 ? 1.499 20.625 8.492 1 94 84 ALA A C 1
ATOM 625 O O . ALA A 1 84 ? 1.357 21.844 8.57 1 94 84 ALA A O 1
ATOM 626 N N . SER A 1 85 ? 1.844 20.016 7.379 1 91.5 85 SER A N 1
ATOM 627 C CA . SER A 1 85 ? 2.186 20.672 6.125 1 91.5 85 SER A CA 1
ATOM 628 C C . SER A 1 85 ? 0.982 21.406 5.539 1 91.5 85 SER A C 1
ATOM 630 O O . SER A 1 85 ? 1.13 22.234 4.637 1 91.5 85 SER A O 1
ATOM 632 N N . ASP A 1 86 ? -0.224 21.141 5.98 1 90.69 86 ASP A N 1
ATOM 633 C CA . ASP A 1 86 ? -1.396 21.859 5.512 1 90.69 86 ASP A CA 1
ATOM 634 C C . ASP A 1 86 ? -1.613 23.141 6.324 1 90.69 86 ASP A C 1
ATOM 636 O O . ASP A 1 86 ? -2.605 23.844 6.133 1 90.69 86 ASP A O 1
ATOM 640 N N . GLY A 1 87 ? -0.75 23.312 7.324 1 89.94 87 GLY A N 1
ATOM 641 C CA . GLY A 1 87 ? -0.801 24.531 8.109 1 89.94 87 GLY A CA 1
ATOM 642 C C . GLY A 1 87 ? -1.687 24.422 9.336 1 89.94 87 GLY A C 1
ATOM 643 O O . GLY A 1 87 ? -1.914 25.406 10.039 1 89.94 87 GLY A O 1
ATOM 644 N N . LYS A 1 88 ? -2.145 23.25 9.664 1 93.06 88 LYS A N 1
ATOM 645 C CA . LYS A 1 88 ? -3.051 23.047 10.789 1 93.06 88 LYS A CA 1
ATOM 646 C C . LYS A 1 88 ? -2.338 22.344 11.938 1 93.06 88 LYS A C 1
ATOM 648 O O . LYS A 1 88 ? -1.323 21.672 11.734 1 93.06 88 LYS A O 1
ATOM 653 N N . ARG A 1 89 ? -2.881 22.531 13.07 1 93.06 89 ARG A N 1
ATOM 654 C CA . ARG A 1 89 ? -2.383 21.844 14.266 1 93.06 89 ARG A CA 1
ATOM 655 C C . ARG A 1 89 ? -3.258 20.656 14.609 1 93.06 89 ARG A C 1
ATOM 657 O O . ARG A 1 89 ? -4.488 20.734 14.547 1 93.06 89 ARG A O 1
ATOM 664 N N . TYR A 1 90 ? -2.605 19.641 15 1 92.88 90 TYR A N 1
ATOM 665 C CA . TYR A 1 90 ? -3.291 18.422 15.43 1 92.88 90 TYR A CA 1
ATOM 666 C C . TYR A 1 90 ? -2.891 18.047 16.859 1 92.88 90 TYR A C 1
ATOM 668 O O . TYR A 1 90 ? -1.79 18.375 17.297 1 92.88 90 TYR A O 1
ATOM 676 N N . SER A 1 91 ? -3.771 17.406 17.531 1 91.62 91 SER A N 1
ATOM 677 C CA . SER A 1 91 ? -3.537 17.078 18.938 1 91.62 91 SER A CA 1
ATOM 678 C C . SER A 1 91 ? -2.312 16.188 19.094 1 91.62 91 SER A C 1
ATOM 680 O O . SER A 1 91 ? -1.646 16.219 20.125 1 91.62 91 SER A O 1
ATOM 682 N N . ASN A 1 92 ? -2.105 15.359 18.172 1 93.38 92 ASN A N 1
ATOM 683 C CA . ASN A 1 92 ? -0.929 14.5 18.109 1 93.38 92 ASN A CA 1
ATOM 684 C C . ASN A 1 92 ? -0.717 13.938 16.703 1 93.38 92 ASN A C 1
ATOM 686 O O . ASN A 1 92 ? -1.506 14.211 15.797 1 93.38 92 ASN A O 1
ATOM 690 N N . GLU A 1 93 ? 0.36 13.148 16.484 1 92.56 93 GLU A N 1
ATOM 691 C CA . GLU A 1 93 ? 0.717 12.609 15.18 1 92.56 93 GLU A CA 1
ATOM 692 C C . GLU A 1 93 ? -0.365 11.672 14.656 1 92.56 93 GLU A C 1
ATOM 694 O O . GLU A 1 93 ? -0.66 11.664 13.453 1 92.56 93 GLU A O 1
ATOM 699 N N . SER A 1 94 ? -0.973 10.93 15.516 1 93.19 94 SER A N 1
ATOM 700 C CA . SER A 1 94 ? -2.014 9.992 15.117 1 93.19 94 SER A CA 1
ATOM 701 C C . SER A 1 94 ? -3.244 10.719 14.586 1 93.19 94 SER A C 1
ATOM 703 O O . SER A 1 94 ? -3.838 10.305 13.586 1 93.19 94 SER A O 1
ATOM 705 N N . SER A 1 95 ? -3.578 11.758 15.312 1 93.5 95 SER A N 1
ATOM 706 C CA . SER A 1 95 ? -4.711 12.555 14.859 1 93.5 95 SER A CA 1
ATOM 707 C C . SER A 1 95 ? -4.438 13.164 13.484 1 93.5 95 SER A C 1
ATOM 709 O O . SER A 1 95 ? -5.336 13.234 12.648 1 93.5 95 SER A O 1
ATOM 711 N N . MET A 1 96 ? -3.221 13.594 13.289 1 93.88 96 MET A N 1
ATOM 712 C CA . MET A 1 96 ? -2.822 14.117 11.984 1 93.88 96 MET A CA 1
ATOM 713 C C . MET A 1 96 ? -2.945 13.047 10.906 1 93.88 96 MET A C 1
ATOM 715 O O . MET A 1 96 ? -3.477 13.297 9.828 1 93.88 96 MET A O 1
ATOM 719 N N . ASP A 1 97 ? -2.57 11.828 11.234 1 93.94 97 ASP A N 1
ATOM 720 C CA . ASP A 1 97 ? -2.58 10.711 10.289 1 93.94 97 ASP A CA 1
ATOM 721 C C . ASP A 1 97 ? -4.008 10.32 9.922 1 93.94 97 ASP A C 1
ATOM 723 O O . ASP A 1 97 ? -4.293 10.023 8.758 1 93.94 97 ASP A O 1
ATOM 727 N N . ILE A 1 98 ? -4.852 10.328 10.883 1 94.12 98 ILE A N 1
ATOM 728 C CA . ILE A 1 98 ? -6.25 10.008 10.625 1 94.12 98 ILE A CA 1
ATOM 729 C C . ILE A 1 98 ? -6.859 11.055 9.703 1 94.12 98 ILE A C 1
ATOM 731 O O . ILE A 1 98 ? -7.578 10.719 8.758 1 94.12 98 ILE A O 1
ATOM 735 N N . ALA A 1 99 ? -6.566 12.312 10.016 1 93.5 99 ALA A N 1
ATOM 736 C CA . ALA A 1 99 ? -7.074 13.383 9.172 1 93.5 99 ALA A CA 1
ATOM 737 C C . ALA A 1 99 ? -6.559 13.242 7.738 1 93.5 99 ALA A C 1
ATOM 739 O O . ALA A 1 99 ? -7.316 13.414 6.781 1 93.5 99 ALA A O 1
ATOM 740 N N . ALA A 1 100 ? -5.301 12.961 7.625 1 95.31 100 ALA A N 1
ATOM 741 C CA . ALA A 1 100 ? -4.715 12.758 6.301 1 95.31 100 ALA A CA 1
ATOM 742 C C . ALA A 1 100 ? -5.414 11.625 5.559 1 95.31 100 ALA A C 1
ATOM 744 O O . ALA A 1 100 ? -5.719 11.75 4.371 1 95.31 100 ALA A O 1
ATOM 745 N N . CYS A 1 101 ? -5.652 10.531 6.266 1 95.62 101 CYS A N 1
ATOM 746 C CA . CYS A 1 101 ? -6.32 9.367 5.691 1 95.62 101 CYS A CA 1
ATOM 747 C C . CYS A 1 101 ? -7.727 9.727 5.223 1 95.62 101 CYS A C 1
ATOM 749 O O . CYS A 1 101 ? -8.094 9.445 4.078 1 95.62 101 CYS A O 1
ATOM 751 N N . ARG A 1 102 ? -8.492 10.383 6.031 1 94.12 102 ARG A N 1
ATOM 752 C CA . ARG A 1 102 ? -9.883 10.703 5.75 1 94.12 102 ARG A CA 1
ATOM 753 C C . ARG A 1 102 ? -10 11.711 4.617 1 94.12 102 ARG A C 1
ATOM 755 O O . ARG A 1 102 ? -10.922 11.633 3.801 1 94.12 102 ARG A O 1
ATOM 762 N N . ASN A 1 103 ? -9.102 12.594 4.574 1 94.06 103 ASN A N 1
ATOM 763 C CA . ASN A 1 103 ? -9.156 13.648 3.566 1 94.06 103 ASN A CA 1
ATOM 764 C C . ASN A 1 103 ? -8.414 13.25 2.295 1 94.06 103 ASN A C 1
ATOM 766 O O . ASN A 1 103 ? -8.25 14.062 1.383 1 94.06 103 ASN A O 1
ATOM 770 N N . ARG A 1 104 ? -7.941 11.992 2.234 1 95 104 ARG A N 1
ATOM 771 C CA . ARG A 1 104 ? -7.207 11.484 1.082 1 95 104 ARG A CA 1
ATOM 772 C C . ARG A 1 104 ? -6.066 12.422 0.701 1 95 104 ARG A C 1
ATOM 774 O O . ARG A 1 104 ? -5.934 12.797 -0.464 1 95 104 ARG A O 1
ATOM 781 N N . ASP A 1 105 ? -5.312 12.742 1.704 1 94.19 105 ASP A N 1
ATOM 782 C CA . ASP A 1 105 ? -4.152 13.609 1.541 1 94.19 105 ASP A CA 1
ATOM 783 C C . ASP A 1 105 ? -2.926 13.031 2.24 1 94.19 105 ASP A C 1
ATOM 785 O O . ASP A 1 105 ? -3.037 12.07 3.008 1 94.19 105 ASP A O 1
ATOM 789 N N . TYR A 1 106 ? -1.806 13.578 1.758 1 94.5 106 TYR A N 1
ATOM 790 C CA . TYR A 1 106 ? -0.562 13.25 2.447 1 94.5 106 TYR A CA 1
ATOM 791 C C . TYR A 1 106 ? -0.068 14.43 3.275 1 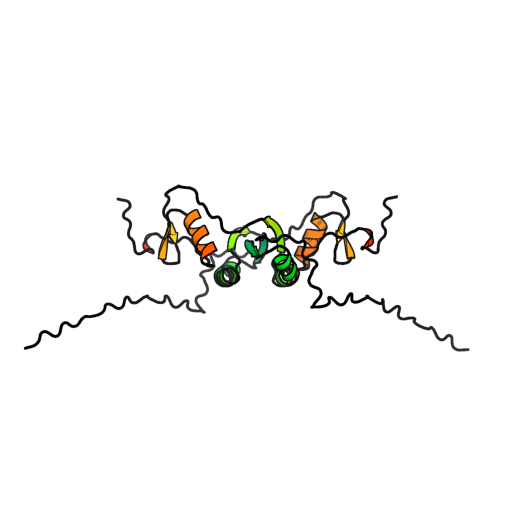94.5 106 TYR A C 1
ATOM 793 O O . TYR A 1 106 ? 0.09 15.539 2.758 1 94.5 106 TYR A O 1
ATOM 801 N N . LEU A 1 107 ? 0.09 14.172 4.566 1 94 107 LEU A N 1
ATOM 802 C CA . LEU A 1 107 ? 0.545 15.211 5.48 1 94 107 LEU A CA 1
ATOM 803 C C . LEU A 1 107 ? 1.85 14.805 6.16 1 94 107 LEU A C 1
ATOM 805 O O . LEU A 1 107 ? 2.041 13.633 6.496 1 94 107 LEU A O 1
ATOM 809 N N . THR A 1 108 ? 2.711 15.766 6.359 1 91.62 108 THR A N 1
ATOM 810 C CA . THR A 1 108 ? 3.938 15.578 7.121 1 91.62 108 THR A CA 1
ATOM 811 C C . THR A 1 108 ? 4.035 16.594 8.258 1 91.62 108 THR A C 1
ATOM 813 O O . THR A 1 108 ? 3.422 17.656 8.188 1 91.62 108 THR A O 1
ATOM 816 N N . MET A 1 109 ? 4.727 16.188 9.211 1 93.12 109 MET A N 1
ATOM 817 C CA . MET A 1 109 ? 4.977 17.141 10.289 1 93.12 109 MET A CA 1
ATOM 818 C C . MET A 1 109 ? 5.922 18.25 9.844 1 93.12 109 MET A C 1
ATOM 820 O O . MET A 1 109 ? 6.922 17.984 9.172 1 93.12 109 MET A O 1
ATOM 824 N N . VAL A 1 110 ? 5.578 19.469 10.258 1 91.44 110 VAL A N 1
ATOM 825 C CA . VAL A 1 110 ? 6.434 20.609 9.922 1 91.44 110 VAL A CA 1
ATOM 826 C C . VAL A 1 110 ? 6.77 21.391 11.188 1 91.44 110 VAL A C 1
ATOM 828 O O . VAL A 1 110 ? 6.277 21.078 12.266 1 91.44 110 VAL A O 1
ATOM 831 N N . ALA A 1 111 ? 7.652 22.312 11 1 89.5 111 ALA A N 1
ATOM 832 C CA . ALA A 1 111 ? 8.07 23.125 12.141 1 89.5 111 ALA A CA 1
ATOM 833 C C . ALA A 1 111 ? 6.883 23.859 12.742 1 89.5 111 ALA A C 1
ATOM 835 O O . ALA A 1 111 ? 5.98 24.297 12.023 1 89.5 111 ALA A O 1
ATOM 836 N N . PRO A 1 112 ? 6.93 24.109 14.023 1 86 112 PRO A N 1
ATOM 837 C CA . PRO A 1 112 ? 5.809 24.75 14.719 1 86 112 PRO A CA 1
ATOM 838 C C . PRO A 1 112 ? 5.504 26.141 14.195 1 86 112 PRO A C 1
ATOM 840 O O . PRO A 1 112 ? 4.352 26.578 14.227 1 86 112 PRO A O 1
ATOM 843 N N . ASN A 1 113 ? 6.457 26.859 13.812 1 81.31 113 ASN A N 1
ATOM 844 C CA . ASN A 1 113 ? 6.277 28.25 13.367 1 81.31 113 ASN A CA 1
ATOM 845 C C . ASN A 1 113 ? 5.516 28.312 12.047 1 81.31 113 ASN A C 1
ATOM 847 O O . ASN A 1 113 ? 5.121 29.391 11.602 1 81.31 113 ASN A O 1
ATOM 851 N N . THR A 1 114 ? 5.34 27.219 11.453 1 79.5 114 THR A N 1
ATOM 852 C CA . THR A 1 114 ? 4.629 27.156 10.18 1 79.5 114 THR A CA 1
ATOM 853 C C . THR A 1 114 ? 3.121 27.219 10.398 1 79.5 114 THR A C 1
ATOM 855 O O . THR A 1 114 ? 2.363 27.5 9.469 1 79.5 114 THR A O 1
ATOM 858 N N . CYS A 1 115 ? 2.738 26.875 11.461 1 82.31 115 CYS A N 1
ATOM 859 C CA . CYS A 1 115 ? 1.31 26.891 11.758 1 82.31 115 CYS A CA 1
ATOM 860 C C . CYS A 1 115 ? 0.9 28.203 12.43 1 82.31 115 CYS A C 1
ATOM 862 O O . CYS A 1 115 ? 1.696 28.812 13.141 1 82.31 115 CYS A O 1
ATOM 864 N N . SER A 1 116 ? -0.002 28.984 11.75 1 71.69 116 SER A N 1
ATOM 865 C CA . SER A 1 116 ? -0.438 30.281 12.258 1 71.69 116 SER A CA 1
ATOM 866 C C . SER A 1 116 ? -0.624 30.234 13.766 1 71.69 116 SER A C 1
ATOM 868 O O . SER A 1 116 ? -0.416 31.25 14.445 1 71.69 116 SER A O 1
ATOM 870 N N . GLY A 1 117 ? -1.289 29.328 14.281 1 57.72 117 GLY A N 1
ATOM 871 C CA . GLY A 1 117 ? -1.717 29.469 15.664 1 57.72 117 GLY A CA 1
ATOM 872 C C . GLY A 1 117 ? -0.588 29.281 16.656 1 57.72 117 GLY A C 1
ATOM 873 O O . GLY A 1 117 ? 0 28.203 16.75 1 57.72 117 GLY A O 1
ATOM 874 N N . HIS A 1 118 ? 0.367 30.25 16.797 1 50 118 HIS A N 1
ATOM 875 C CA . HIS A 1 118 ? 1.331 30.391 17.891 1 50 118 HIS A CA 1
ATOM 876 C C . HIS A 1 118 ? 0.825 29.719 19.156 1 50 118 HIS A C 1
ATOM 878 O O . HIS A 1 118 ? -0.011 30.281 19.875 1 50 118 HIS A O 1
ATOM 884 N N . TYR A 1 119 ? 0.327 28.609 19.203 1 46 119 TYR A N 1
ATOM 885 C CA . TYR A 1 119 ? 0.122 28.266 20.609 1 46 119 TYR A CA 1
ATOM 886 C C . TYR A 1 119 ? 1.436 28.312 21.375 1 46 119 TYR A C 1
ATOM 888 O O . TYR A 1 119 ? 2.449 27.781 20.922 1 46 119 TYR A O 1
ATOM 896 N N . PHE A 1 120 ? 1.866 29.438 22 1 40.53 120 PHE A N 1
ATOM 897 C CA . PHE A 1 120 ? 2.775 29.688 23.125 1 40.53 120 PHE A CA 1
ATOM 898 C C . PHE A 1 120 ? 2.715 28.547 24.125 1 40.53 120 PHE A C 1
ATOM 900 O O . PHE A 1 120 ? 1.651 28.266 24.688 1 40.53 120 PHE A O 1
ATOM 907 N N . TYR A 1 121 ? 3.213 27.422 23.891 1 40.22 121 TYR A N 1
ATOM 908 C CA . TYR A 1 121 ? 3.531 26.781 25.156 1 40.22 121 TYR A CA 1
ATOM 909 C C . TYR A 1 121 ? 4.172 27.75 26.141 1 40.22 121 TYR A C 1
ATOM 911 O O . TYR A 1 121 ? 5.328 28.156 25.969 1 40.22 121 TYR A O 1
ATOM 919 N N . ARG A 1 122 ? 3.504 28.844 26.547 1 32.16 122 ARG A N 1
ATOM 920 C CA . ARG A 1 122 ? 3.932 29.375 27.844 1 32.16 122 ARG A CA 1
ATOM 921 C C . ARG A 1 122 ? 3.744 28.344 28.938 1 32.16 122 ARG A C 1
ATOM 923 O O . ARG A 1 122 ? 2.73 27.641 28.984 1 32.16 122 ARG A O 1
ATOM 930 N N . MET B 1 1 ? 5.973 -43.438 -53.188 1 32.72 1 MET B N 1
ATOM 931 C CA . MET B 1 1 ? 4.824 -43.031 -52.375 1 32.72 1 MET B CA 1
ATOM 932 C C . MET B 1 1 ? 5.27 -42.375 -51.062 1 32.72 1 MET B C 1
ATOM 934 O O . MET B 1 1 ? 5.953 -43 -50.25 1 32.72 1 MET B O 1
ATOM 938 N N . GLY B 1 2 ? 5.582 -41.094 -51.062 1 38.06 2 GLY B N 1
ATOM 939 C CA . GLY B 1 2 ? 6.254 -40.25 -50.062 1 38.06 2 GLY B CA 1
ATOM 940 C C . GLY B 1 2 ? 5.441 -40.062 -48.812 1 38.06 2 GLY B C 1
ATOM 941 O O . GLY B 1 2 ? 4.234 -39.812 -48.875 1 38.06 2 GLY B O 1
ATOM 942 N N . THR B 1 3 ? 5.809 -40.688 -47.656 1 42.91 3 THR B N 1
ATOM 943 C CA . THR B 1 3 ? 5.203 -40.594 -46.344 1 42.91 3 THR B CA 1
ATOM 944 C C . THR B 1 3 ? 5.211 -39.125 -45.844 1 42.91 3 THR B C 1
ATOM 946 O O . THR B 1 3 ? 6.273 -38.531 -45.688 1 42.91 3 THR B O 1
ATOM 949 N N . ILE B 1 4 ? 4.293 -38.344 -46.25 1 41.62 4 ILE B N 1
ATOM 950 C CA . ILE B 1 4 ? 4.176 -37 -45.719 1 41.62 4 ILE B CA 1
ATOM 951 C C . ILE B 1 4 ? 3.99 -37.062 -44.219 1 41.62 4 ILE B C 1
ATOM 953 O O . ILE B 1 4 ? 3.043 -37.688 -43.719 1 41.62 4 ILE B O 1
ATOM 957 N N . VAL B 1 5 ? 5.02 -36.969 -43.438 1 39.41 5 VAL B N 1
ATOM 958 C CA . VAL B 1 5 ? 4.988 -36.812 -41.969 1 39.41 5 VAL B CA 1
ATOM 959 C C . VAL B 1 5 ? 4.223 -35.531 -41.625 1 39.41 5 VAL B C 1
ATOM 961 O O . VAL B 1 5 ? 4.605 -34.438 -42.031 1 39.41 5 VAL B O 1
ATOM 964 N N . PHE B 1 6 ? 2.93 -35.625 -41.531 1 39.66 6 PHE B N 1
ATOM 965 C CA . PHE B 1 6 ? 2.172 -34.531 -40.938 1 39.66 6 PHE B CA 1
ATOM 966 C C . PHE B 1 6 ? 2.688 -34.219 -39.531 1 39.66 6 PHE B C 1
ATOM 968 O O . PHE B 1 6 ? 2.564 -35.031 -38.625 1 39.66 6 PHE B O 1
ATOM 975 N N . LEU B 1 7 ? 3.768 -33.5 -39.469 1 31.14 7 LEU B N 1
ATOM 976 C CA . LEU B 1 7 ? 4.137 -32.906 -38.188 1 31.14 7 LEU B CA 1
ATOM 977 C C . LEU B 1 7 ? 2.982 -32.094 -37.594 1 31.14 7 LEU B C 1
ATOM 979 O O . LEU B 1 7 ? 2.609 -31.062 -38.125 1 31.14 7 LEU B O 1
ATOM 983 N N . LEU B 1 8 ? 1.962 -32.781 -37.188 1 32.06 8 LEU B N 1
ATOM 984 C CA . LEU B 1 8 ? 1.001 -32.062 -36.344 1 32.06 8 LEU B CA 1
ATOM 985 C C . LEU B 1 8 ? 1.708 -31.312 -35.219 1 32.06 8 LEU B C 1
ATOM 987 O O . LEU B 1 8 ? 2.342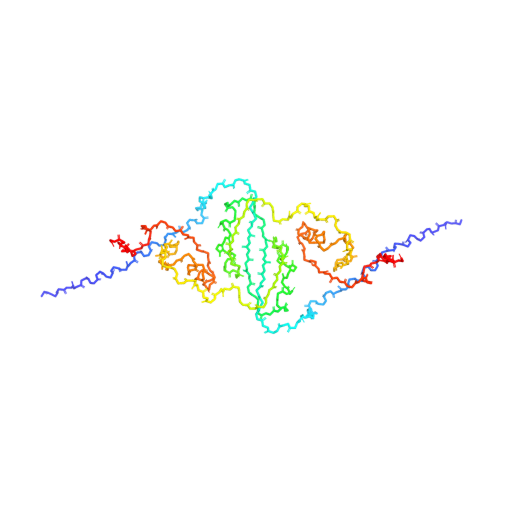 -31.938 -34.375 1 32.06 8 LEU B O 1
ATOM 991 N N . ILE B 1 9 ? 2.352 -30.234 -35.531 1 31.77 9 ILE B N 1
ATOM 992 C CA . ILE B 1 9 ? 2.746 -29.344 -34.469 1 31.77 9 ILE B CA 1
ATOM 993 C C . ILE B 1 9 ? 1.575 -29.141 -33.5 1 31.77 9 ILE B C 1
ATOM 995 O O . ILE B 1 9 ? 0.514 -28.656 -33.906 1 31.77 9 ILE B O 1
ATOM 999 N N . CYS B 1 10 ? 1.41 -30 -32.562 1 33.19 10 CYS B N 1
ATOM 1000 C CA . CYS B 1 10 ? 0.635 -29.766 -31.328 1 33.19 10 CYS B CA 1
ATOM 1001 C C . CYS B 1 10 ? 0.827 -28.344 -30.828 1 33.19 10 CYS B C 1
ATOM 1003 O O . CYS B 1 10 ? 1.882 -28.016 -30.281 1 33.19 10 CYS B O 1
ATOM 1005 N N . CYS B 1 11 ? 0.796 -27.375 -31.734 1 32.56 11 CYS B N 1
ATOM 1006 C CA . CYS B 1 11 ? 0.715 -26.078 -31.062 1 32.56 11 CYS B CA 1
ATOM 1007 C C . CYS B 1 11 ? -0.162 -26.172 -29.828 1 32.56 11 CYS B C 1
ATOM 1009 O O . CYS B 1 11 ? -1.288 -26.656 -29.891 1 32.56 11 CYS B O 1
ATOM 1011 N N . GLY B 1 12 ? 0.401 -26.406 -28.656 1 31.88 12 GLY B N 1
ATOM 1012 C CA . GLY B 1 12 ? -0.181 -26.25 -27.344 1 31.88 12 GLY B CA 1
ATOM 1013 C C . GLY B 1 12 ? -1.226 -25.156 -27.266 1 31.88 12 GLY B C 1
ATOM 1014 O O . GLY B 1 12 ? -0.974 -24.031 -27.703 1 31.88 12 GLY B O 1
ATOM 1015 N N . ILE B 1 13 ? -2.482 -25.406 -27.453 1 32.19 13 ILE B N 1
ATOM 1016 C CA . ILE B 1 13 ? -3.652 -24.594 -27.141 1 32.19 13 ILE B CA 1
ATOM 1017 C C . ILE B 1 13 ? -3.438 -23.875 -25.812 1 32.19 13 ILE B C 1
ATOM 1019 O O . ILE B 1 13 ? -3.438 -24.5 -24.75 1 32.19 13 ILE B O 1
ATOM 1023 N N . CYS B 1 14 ? -2.402 -23.109 -25.594 1 32.5 14 CYS B N 1
ATOM 1024 C CA . CYS B 1 14 ? -2.537 -22.156 -24.5 1 32.5 14 CYS B CA 1
ATOM 1025 C C . CYS B 1 14 ? -3.971 -21.641 -24.391 1 32.5 14 CYS B C 1
ATOM 1027 O O . CYS B 1 14 ? -4.461 -20.953 -25.281 1 32.5 14 CYS B O 1
ATOM 1029 N N . PHE B 1 15 ? -4.926 -22.469 -24.047 1 31.62 15 PHE B N 1
ATOM 1030 C CA . PHE B 1 15 ? -6.199 -21.906 -23.609 1 31.62 15 PHE B CA 1
ATOM 1031 C C . PHE B 1 15 ? -6 -20.547 -22.969 1 31.62 15 PHE B C 1
ATOM 1033 O O . PHE B 1 15 ? -5.293 -20.406 -21.969 1 31.62 15 PHE B O 1
ATOM 1040 N N . THR B 1 16 ? -5.719 -19.594 -23.703 1 34.25 16 THR B N 1
ATOM 1041 C CA . THR B 1 16 ? -6.062 -18.219 -23.328 1 34.25 16 THR B CA 1
ATOM 1042 C C . THR B 1 16 ? -7.316 -18.188 -22.469 1 34.25 16 THR B C 1
ATOM 1044 O O . THR B 1 16 ? -8.406 -18.531 -22.938 1 34.25 16 THR B O 1
ATOM 1047 N N . LEU B 1 17 ? -7.418 -18.906 -21.359 1 33.09 17 LEU B N 1
ATOM 1048 C CA . LEU B 1 17 ? -8.5 -18.469 -20.484 1 33.09 17 LEU B CA 1
ATOM 1049 C C . LEU B 1 17 ? -8.805 -16.984 -20.703 1 33.09 17 LEU B C 1
ATOM 1051 O O . LEU B 1 17 ? -7.969 -16.125 -20.406 1 33.09 17 LEU B O 1
ATOM 1055 N N . ALA B 1 18 ? -9.336 -16.656 -21.828 1 34.44 18 ALA B N 1
ATOM 1056 C CA . ALA B 1 18 ? -10.008 -15.398 -22.109 1 34.44 18 ALA B CA 1
ATOM 1057 C C . ALA B 1 18 ? -10.555 -14.766 -20.844 1 34.44 18 ALA B C 1
ATOM 1059 O O . ALA B 1 18 ? -11.398 -15.359 -20.156 1 34.44 18 ALA B O 1
ATOM 1060 N N . CYS B 1 19 ? -9.75 -14.188 -20.016 1 36.62 19 CYS B N 1
ATOM 1061 C CA . CYS B 1 19 ? -10.281 -13.273 -19.016 1 36.62 19 CYS B CA 1
ATOM 1062 C C . CYS B 1 19 ? -11.516 -12.547 -19.531 1 36.62 19 CYS B C 1
ATOM 1064 O O . CYS B 1 19 ? -11.453 -11.836 -20.531 1 36.62 19 CYS B O 1
ATOM 1066 N N . ASP B 1 20 ? -12.617 -13.266 -19.734 1 36.88 20 ASP B N 1
ATOM 1067 C CA . ASP B 1 20 ? -13.836 -12.5 -19.969 1 36.88 20 ASP B CA 1
ATOM 1068 C C . ASP B 1 20 ? -13.789 -11.148 -19.25 1 36.88 20 ASP B C 1
ATOM 1070 O O . ASP B 1 20 ? -13.703 -11.094 -18.031 1 36.88 20 ASP B O 1
ATOM 1074 N N . PRO B 1 21 ? -13.305 -10.195 -19.891 1 40.47 21 PRO B N 1
ATOM 1075 C CA . PRO B 1 21 ? -13.414 -8.898 -19.219 1 40.47 21 PRO B CA 1
ATOM 1076 C C . PRO B 1 21 ? -14.695 -8.766 -18.406 1 40.47 21 PRO B C 1
ATOM 1078 O O . PRO B 1 21 ? -14.773 -7.918 -17.516 1 40.47 21 PRO B O 1
ATOM 1081 N N . ASN B 1 22 ? -15.641 -9.508 -18.859 1 40.47 22 ASN B N 1
ATOM 1082 C CA . ASN B 1 22 ? -16.922 -9.562 -18.156 1 40.47 22 ASN B CA 1
ATOM 1083 C C . ASN B 1 22 ? -16.906 -10.594 -17.031 1 40.47 22 ASN B C 1
ATOM 1085 O O . ASN B 1 22 ? -17.938 -10.844 -16.406 1 40.47 22 ASN B O 1
ATOM 1089 N N . ALA B 1 23 ? -16.078 -11.469 -17.062 1 41.47 23 ALA B N 1
ATOM 1090 C CA . ALA B 1 23 ? -16.109 -12.414 -15.938 1 41.47 23 ALA B CA 1
ATOM 1091 C C . ALA B 1 23 ? -15.961 -11.688 -14.609 1 41.47 23 ALA B C 1
ATOM 1093 O O . ALA B 1 23 ? -14.93 -11.062 -14.352 1 41.47 23 ALA B O 1
ATOM 1094 N N . ARG B 1 24 ? -17 -11.336 -14.203 1 43.41 24 ARG B N 1
ATOM 1095 C CA . ARG B 1 24 ? -17.016 -10.766 -12.859 1 43.41 24 ARG B CA 1
ATOM 1096 C C . ARG B 1 24 ? -16.266 -11.656 -11.875 1 43.41 24 ARG B C 1
ATOM 1098 O O . ARG B 1 24 ? -16.547 -12.859 -11.781 1 43.41 24 ARG B O 1
ATOM 1105 N N . PRO B 1 25 ? -14.977 -11.367 -11.609 1 47.81 25 PRO B N 1
ATOM 1106 C CA . PRO B 1 25 ? -14.352 -12.219 -10.594 1 47.81 25 PRO B CA 1
ATOM 1107 C C . PRO B 1 25 ? -15.352 -12.719 -9.547 1 47.81 25 PRO B C 1
ATOM 1109 O O . PRO B 1 25 ? -16.297 -12.008 -9.203 1 47.81 25 PRO B O 1
ATOM 1112 N N . VAL B 1 26 ? -15.648 -14.031 -9.523 1 53.19 26 VAL B N 1
ATOM 1113 C CA . VAL B 1 26 ? -16.344 -14.547 -8.352 1 53.19 26 VAL B CA 1
ATOM 1114 C C . VAL B 1 26 ? -15.766 -13.93 -7.082 1 53.19 26 VAL B C 1
ATOM 1116 O O . VAL B 1 26 ? -14.578 -14.102 -6.789 1 53.19 26 VAL B O 1
ATOM 1119 N N . CYS B 1 27 ? -16.234 -12.781 -6.914 1 64.06 27 CYS B N 1
ATOM 1120 C CA . CYS B 1 27 ? -15.734 -12.047 -5.758 1 64.06 27 CYS B CA 1
ATOM 1121 C C . CYS B 1 27 ? -15.977 -12.828 -4.473 1 64.06 27 CYS B C 1
ATOM 1123 O O . CYS B 1 27 ? -16.953 -13.578 -4.375 1 64.06 27 CYS B O 1
ATOM 1125 N N . SER B 1 28 ? -15.062 -13.367 -3.789 1 60.62 28 SER B N 1
ATOM 1126 C CA . SER B 1 28 ? -15.07 -14.109 -2.533 1 60.62 28 SER B CA 1
ATOM 1127 C C . SER B 1 28 ? -16.062 -13.516 -1.545 1 60.62 28 SER B C 1
ATOM 1129 O O . SER B 1 28 ? -16.375 -14.125 -0.518 1 60.62 28 SER B O 1
ATOM 1131 N N . GLY B 1 29 ? -16.984 -12.68 -1.797 1 62.03 29 GLY B N 1
ATOM 1132 C CA . GLY B 1 29 ? -18.25 -12.531 -1.111 1 62.03 29 GLY B CA 1
ATOM 1133 C C . GLY B 1 29 ? -18.25 -11.445 -0.056 1 62.03 29 GLY B C 1
ATOM 1134 O O . GLY B 1 29 ? -19.266 -11.164 0.564 1 62.03 29 GLY B O 1
ATOM 1135 N N . SER B 1 30 ? -17.109 -11.023 0.53 1 67.44 30 SER B N 1
ATOM 1136 C CA . SER B 1 30 ? -17.453 -10.211 1.695 1 67.44 30 SER B CA 1
ATOM 1137 C C . SER B 1 30 ? -18.016 -8.859 1.28 1 67.44 30 SER B C 1
ATOM 1139 O O . SER B 1 30 ? -17.5 -8.211 0.365 1 67.44 30 SER B O 1
ATOM 1141 N N . ASN B 1 31 ? -19.203 -8.602 1.877 1 77.38 31 ASN B N 1
ATOM 1142 C CA . ASN B 1 31 ? -19.938 -7.398 1.507 1 77.38 31 ASN B CA 1
ATOM 1143 C C . ASN B 1 31 ? -19.484 -6.188 2.314 1 77.38 31 ASN B C 1
ATOM 1145 O O . ASN B 1 31 ? -20.094 -5.113 2.223 1 77.38 31 ASN B O 1
ATOM 1149 N N . GLY B 1 32 ? -18.484 -6.266 2.916 1 91 32 GLY B N 1
ATOM 1150 C CA . GLY B 1 32 ? -18.031 -5.109 3.676 1 91 32 GLY B CA 1
ATOM 1151 C C . GLY B 1 32 ? -16.703 -4.555 3.201 1 91 32 GLY B C 1
ATOM 1152 O O . GLY B 1 32 ? -16.062 -5.141 2.33 1 91 32 GLY B O 1
ATOM 1153 N N . GLN B 1 33 ? -16.438 -3.389 3.777 1 94 33 GLN B N 1
ATOM 1154 C CA . GLN B 1 33 ? -15.188 -2.74 3.387 1 94 33 GLN B CA 1
ATOM 1155 C C . GLN B 1 33 ? -13.984 -3.604 3.742 1 94 33 GLN B C 1
ATOM 1157 O O . GLN B 1 33 ? -13.984 -4.289 4.766 1 94 33 GLN B O 1
ATOM 1162 N N . ILE B 1 34 ? -13.047 -3.592 2.908 1 96.25 34 ILE B N 1
ATOM 1163 C CA . ILE B 1 34 ? -11.797 -4.328 3.088 1 96.25 34 ILE B CA 1
ATOM 1164 C C . ILE B 1 34 ? -10.617 -3.359 3.092 1 96.25 34 ILE B C 1
ATOM 1166 O O . ILE B 1 34 ? -10.516 -2.492 2.221 1 96.25 34 ILE B O 1
ATOM 1170 N N . CYS B 1 35 ? -9.82 -3.492 4.113 1 97.62 35 CYS B N 1
ATOM 1171 C CA . CYS B 1 35 ? -8.555 -2.764 4.152 1 97.62 35 CYS B CA 1
ATOM 1172 C C . CYS B 1 35 ? -7.402 -3.648 3.703 1 97.62 35 CYS B C 1
ATOM 1174 O O . CYS B 1 35 ? -7.145 -4.691 4.305 1 97.62 35 CYS B O 1
ATOM 1176 N N . ALA B 1 36 ? -6.699 -3.186 2.664 1 98.31 36 ALA B N 1
ATOM 1177 C CA . ALA B 1 36 ? -5.582 -3.951 2.121 1 98.31 36 ALA B CA 1
ATOM 1178 C C . ALA B 1 36 ? -4.258 -3.223 2.344 1 98.31 36 ALA B C 1
ATOM 1180 O O . ALA B 1 36 ? -4.211 -1.991 2.334 1 98.31 36 ALA B O 1
ATOM 1181 N N . THR B 1 37 ? -3.213 -3.98 2.545 1 98.19 37 THR B N 1
ATOM 1182 C CA . THR B 1 37 ? -1.854 -3.473 2.688 1 98.19 37 THR B CA 1
ATOM 1183 C C . THR B 1 37 ? -1.043 -3.732 1.421 1 98.19 37 THR B C 1
ATOM 1185 O O . THR B 1 37 ? -1.035 -4.852 0.902 1 98.19 37 THR B O 1
ATOM 1188 N N . PHE B 1 38 ? -0.369 -2.699 0.963 1 98.56 38 PHE B N 1
ATOM 1189 C CA . PHE B 1 38 ? 0.491 -2.787 -0.211 1 98.56 38 PHE B CA 1
ATOM 1190 C C . PHE B 1 38 ? 1.891 -2.273 0.102 1 98.56 38 PHE B C 1
ATOM 1192 O O . PHE B 1 38 ? 2.059 -1.384 0.938 1 98.56 38 PHE B O 1
ATOM 1199 N N . HIS B 1 39 ? 2.85 -2.848 -0.642 1 98.38 39 HIS B N 1
ATOM 1200 C CA . HIS B 1 39 ? 4.211 -2.32 -0.676 1 98.38 39 HIS B CA 1
ATOM 1201 C C . HIS B 1 39 ? 4.559 -1.781 -2.061 1 98.38 39 HIS B C 1
ATOM 1203 O O . HIS B 1 39 ? 4.098 -2.316 -3.072 1 98.38 39 HIS B O 1
ATOM 1209 N N . LYS B 1 40 ? 5.375 -0.792 -2.059 1 98.25 40 LYS B N 1
ATOM 1210 C CA . LYS B 1 40 ? 5.906 -0.261 -3.312 1 98.25 40 LYS B CA 1
ATOM 1211 C C . LYS B 1 40 ? 7.34 0.227 -3.139 1 98.25 40 LYS B C 1
ATOM 1213 O O . LYS B 1 40 ? 7.637 0.985 -2.213 1 98.25 40 LYS B O 1
ATOM 1218 N N . THR B 1 41 ? 8.188 -0.202 -4.047 1 97.06 41 THR B N 1
ATOM 1219 C CA . THR B 1 41 ? 9.578 0.216 -4.039 1 97.06 41 THR B CA 1
ATOM 1220 C C . THR B 1 41 ? 9.781 1.461 -4.898 1 97.06 41 THR B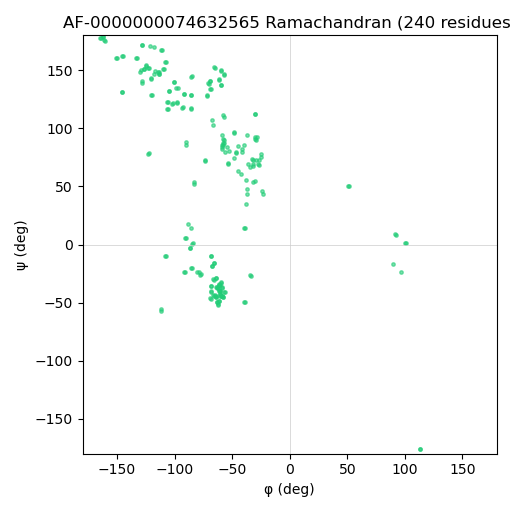 C 1
ATOM 1222 O O . THR B 1 41 ? 9.297 1.523 -6.031 1 97.06 41 THR B O 1
ATOM 1225 N N . PHE B 1 42 ? 10.398 2.371 -4.32 1 96.31 42 PHE B N 1
ATOM 1226 C CA . PHE B 1 42 ? 10.773 3.584 -5.039 1 96.31 42 PHE B CA 1
ATOM 1227 C C . PHE B 1 42 ? 12.281 3.646 -5.246 1 96.31 42 PHE B C 1
ATOM 1229 O O . PHE B 1 42 ? 13.047 3.07 -4.469 1 96.31 42 PHE B O 1
ATOM 1236 N N . HIS B 1 43 ? 12.688 4.293 -6.309 1 93.31 43 HIS B N 1
ATOM 1237 C CA . HIS B 1 43 ? 14.102 4.422 -6.629 1 93.31 43 HIS B CA 1
ATOM 1238 C C . HIS B 1 43 ? 14.859 5.117 -5.5 1 93.31 43 HIS B C 1
ATOM 1240 O O . HIS B 1 43 ? 16 4.77 -5.211 1 93.31 43 HIS B O 1
ATOM 1246 N N . ASP B 1 44 ? 14.25 6.078 -4.879 1 93.12 44 ASP B N 1
ATOM 1247 C CA . ASP B 1 44 ? 14.805 6.785 -3.727 1 93.12 44 ASP B CA 1
ATOM 1248 C C . ASP B 1 44 ? 13.719 7.559 -2.982 1 93.12 44 ASP B C 1
ATOM 1250 O O . ASP B 1 44 ? 12.547 7.527 -3.373 1 93.12 44 ASP B O 1
ATOM 1254 N N . SER B 1 45 ? 14.141 8.219 -1.843 1 91.62 45 SER B N 1
ATOM 1255 C CA . SER B 1 45 ? 13.164 8.906 -1 1 91.62 45 SER B CA 1
ATOM 1256 C C . SER B 1 45 ? 12.539 10.086 -1.732 1 91.62 45 SER B C 1
ATOM 1258 O O . SER B 1 45 ? 11.367 10.414 -1.507 1 91.62 45 SER B O 1
ATOM 1260 N N . CYS B 1 46 ? 13.25 10.688 -2.594 1 91.06 46 CYS B N 1
ATOM 1261 C CA . CYS B 1 46 ? 12.727 11.828 -3.344 1 91.06 46 CYS B CA 1
ATOM 1262 C C . CYS B 1 46 ? 11.633 11.383 -4.309 1 91.06 46 CYS B C 1
ATOM 1264 O O . CYS B 1 46 ? 10.586 12.031 -4.398 1 91.06 46 CYS B O 1
ATOM 1266 N N . ALA B 1 47 ? 11.93 10.328 -5.027 1 93.19 47 ALA B N 1
ATOM 1267 C CA . ALA B 1 47 ? 10.93 9.766 -5.93 1 93.19 47 ALA B CA 1
ATOM 1268 C C . ALA B 1 47 ? 9.648 9.406 -5.18 1 93.19 47 ALA B C 1
ATOM 1270 O O . ALA B 1 47 ? 8.547 9.648 -5.672 1 93.19 47 ALA B O 1
ATOM 1271 N N . MET B 1 48 ? 9.75 8.844 -3.984 1 95.19 48 MET B N 1
ATOM 1272 C CA . MET B 1 48 ? 8.594 8.508 -3.168 1 95.19 48 MET B CA 1
ATOM 1273 C C . MET B 1 48 ? 7.801 9.758 -2.799 1 95.19 48 MET B C 1
ATOM 1275 O O . MET B 1 48 ? 6.586 9.82 -3.01 1 95.19 48 MET B O 1
ATOM 1279 N N . GLU B 1 49 ? 8.5 10.734 -2.26 1 90.38 49 GLU B N 1
ATOM 1280 C CA . GLU B 1 49 ? 7.852 11.953 -1.782 1 90.38 49 GLU B CA 1
ATOM 1281 C C . GLU B 1 49 ? 7.105 12.656 -2.912 1 90.38 49 GLU B C 1
ATOM 1283 O O . GLU B 1 49 ? 6.035 13.234 -2.693 1 90.38 49 GLU B O 1
ATOM 1288 N N . ALA B 1 50 ? 7.617 12.555 -4.102 1 91 50 ALA B N 1
ATOM 1289 C CA . ALA B 1 50 ? 7.012 13.203 -5.266 1 91 50 ALA B CA 1
ATOM 1290 C C . ALA B 1 50 ? 5.672 12.57 -5.613 1 91 50 ALA B C 1
ATOM 1292 O O . ALA B 1 50 ? 4.84 13.188 -6.285 1 91 50 ALA B O 1
ATOM 1293 N N . GLU B 1 51 ? 5.422 11.391 -5.133 1 94.81 51 GLU B N 1
ATOM 1294 C CA . GLU B 1 51 ? 4.227 10.664 -5.551 1 94.81 51 GLU B CA 1
ATOM 1295 C C . GLU B 1 51 ? 3.188 10.617 -4.438 1 94.81 51 GLU B C 1
ATOM 1297 O O . GLU B 1 51 ? 2.023 10.289 -4.68 1 94.81 51 GLU B O 1
ATOM 1302 N N . LEU B 1 52 ? 3.521 11.008 -3.262 1 95 52 LEU B N 1
ATOM 1303 C CA . LEU B 1 52 ? 2.688 10.75 -2.092 1 95 52 LEU B CA 1
ATOM 1304 C C . LEU B 1 52 ? 1.346 11.461 -2.209 1 95 52 LEU B C 1
ATOM 1306 O O . LEU B 1 52 ? 0.302 10.883 -1.896 1 95 52 LEU B O 1
ATOM 1310 N N . SER B 1 53 ? 1.362 12.656 -2.615 1 91.5 53 SER B N 1
ATOM 1311 C CA . SER B 1 53 ? 0.109 13.398 -2.74 1 91.5 53 SER B CA 1
ATOM 1312 C C . SER B 1 53 ? -0.808 12.75 -3.777 1 91.5 53 SER B C 1
ATOM 1314 O O . SER B 1 53 ? -2.006 12.586 -3.535 1 91.5 53 SER B O 1
ATOM 1316 N N . ARG B 1 54 ? -0.284 12.453 -4.957 1 94.94 54 ARG B N 1
ATOM 1317 C CA . ARG B 1 54 ? -1.066 11.805 -6.004 1 94.94 54 ARG B CA 1
ATOM 1318 C C . ARG B 1 54 ? -1.627 10.469 -5.52 1 94.94 54 ARG B C 1
ATOM 1320 O O . ARG B 1 54 ? -2.803 10.172 -5.738 1 94.94 54 ARG B O 1
ATOM 1327 N N . LEU B 1 55 ? -0.829 9.648 -4.863 1 97.81 55 LEU B N 1
ATOM 1328 C CA . LEU B 1 55 ? -1.26 8.352 -4.363 1 97.81 55 LEU B CA 1
ATOM 1329 C C . LEU B 1 55 ? -2.363 8.508 -3.322 1 97.81 55 LEU B C 1
ATOM 1331 O O . LEU B 1 55 ? -3.305 7.711 -3.283 1 97.81 55 LEU B O 1
ATOM 1335 N N . ALA B 1 56 ? -2.248 9.531 -2.502 1 96.75 56 ALA B N 1
ATOM 1336 C CA . ALA B 1 56 ? -3.297 9.797 -1.524 1 96.75 56 ALA B CA 1
ATOM 1337 C C . ALA B 1 56 ? -4.633 10.062 -2.213 1 96.75 56 ALA B C 1
ATOM 1339 O O . ALA B 1 56 ? -5.668 9.531 -1.8 1 96.75 56 ALA B O 1
ATOM 1340 N N . GLN B 1 57 ? -4.594 10.797 -3.24 1 95.62 57 GLN B N 1
ATOM 1341 C CA . GLN B 1 57 ? -5.809 11.109 -3.982 1 95.62 57 GLN B CA 1
ATOM 1342 C C . GLN B 1 57 ? -6.418 9.852 -4.598 1 95.62 57 GLN B C 1
ATOM 1344 O O . GLN B 1 57 ? -7.629 9.781 -4.805 1 95.62 57 GLN B O 1
ATOM 1349 N N . GLU B 1 58 ? -5.57 8.914 -4.879 1 96.44 58 GLU B N 1
ATOM 1350 C CA . GLU B 1 58 ? -6.027 7.656 -5.461 1 96.44 58 GLU B CA 1
ATOM 1351 C C . GLU B 1 58 ? -6.484 6.68 -4.379 1 96.44 58 GLU B C 1
ATOM 1353 O O . GLU B 1 58 ? -6.832 5.535 -4.672 1 96.44 58 GLU B O 1
ATOM 1358 N N . GLY B 1 59 ? -6.402 7.129 -3.117 1 96.62 59 GLY B N 1
ATOM 1359 C CA . GLY B 1 59 ? -6.953 6.34 -2.029 1 96.62 59 GLY B CA 1
ATOM 1360 C C . GLY B 1 59 ? -5.898 5.57 -1.253 1 96.62 59 GLY B C 1
ATOM 1361 O O . GLY B 1 59 ? -6.227 4.797 -0.353 1 96.62 59 GLY B O 1
ATOM 1362 N N . PHE B 1 60 ? -4.605 5.734 -1.641 1 98.19 60 PHE B N 1
ATOM 1363 C CA . PHE B 1 60 ? -3.523 5.098 -0.895 1 98.19 60 PHE B CA 1
ATOM 1364 C C . PHE B 1 60 ? -3.088 5.973 0.277 1 98.19 60 PHE B C 1
ATOM 1366 O O . PHE B 1 60 ? -2.771 7.148 0.096 1 98.19 60 PHE B O 1
ATOM 1373 N N . HIS B 1 61 ? -3.055 5.371 1.4 1 97.06 61 HIS B N 1
ATOM 1374 C CA . HIS B 1 61 ? -2.59 6.055 2.602 1 97.06 61 HIS B CA 1
ATOM 1375 C C . HIS B 1 61 ? -1.2 5.574 3.006 1 97.06 61 HIS B C 1
ATOM 1377 O O . HIS B 1 61 ? -1.018 4.406 3.354 1 97.06 61 HIS B O 1
ATOM 1383 N N . PHE B 1 62 ? -0.311 6.512 2.947 1 96.81 62 PHE B N 1
ATOM 1384 C CA . PHE B 1 62 ? 1.063 6.199 3.322 1 96.81 62 PHE B CA 1
ATOM 1385 C C . PHE B 1 62 ? 1.168 5.926 4.816 1 96.81 62 PHE B C 1
ATOM 1387 O O . PHE B 1 62 ? 0.655 6.695 5.633 1 96.81 62 PHE B O 1
ATOM 1394 N N . LYS B 1 63 ? 1.866 4.855 5.125 1 95.38 63 LYS B N 1
ATOM 1395 C CA . LYS B 1 63 ? 2.002 4.508 6.535 1 95.38 63 LYS B CA 1
ATOM 1396 C C . LYS B 1 63 ? 3.439 4.695 7.012 1 95.38 63 LYS B C 1
ATOM 1398 O O . LYS B 1 63 ? 3.68 5.355 8.023 1 95.38 63 LYS B O 1
ATOM 1403 N N . ASN B 1 64 ? 4.355 4.09 6.398 1 94.94 64 ASN B N 1
ATOM 1404 C CA . ASN B 1 64 ? 5.766 4.168 6.758 1 94.94 64 ASN B CA 1
ATOM 1405 C C . ASN B 1 64 ? 6.664 3.719 5.609 1 94.94 64 ASN B C 1
ATOM 1407 O O . ASN B 1 64 ? 6.176 3.359 4.539 1 94.94 64 ASN B O 1
ATOM 1411 N N . SER B 1 65 ? 8 3.854 5.848 1 95.44 65 SER B N 1
ATOM 1412 C CA . SER B 1 65 ? 8.977 3.395 4.863 1 95.44 65 SER B CA 1
ATOM 1413 C C . SER B 1 65 ? 10.273 2.965 5.535 1 95.44 65 SER B C 1
ATOM 1415 O O . SER B 1 65 ? 10.516 3.279 6.703 1 95.44 65 SER B O 1
ATOM 1417 N N . HIS B 1 66 ? 11.008 2.195 4.809 1 95.06 66 HIS B N 1
ATOM 1418 C CA . HIS B 1 66 ? 12.352 1.817 5.215 1 95.06 66 HIS B CA 1
ATOM 1419 C C . HIS B 1 66 ? 13.273 1.686 4.004 1 95.06 66 HIS B C 1
ATOM 1421 O O . HIS B 1 66 ? 12.805 1.583 2.869 1 95.06 66 HIS B O 1
ATOM 1427 N N . ASN B 1 67 ? 14.531 1.709 4.289 1 93.62 67 ASN B N 1
ATOM 1428 C CA . ASN B 1 67 ? 15.492 1.566 3.1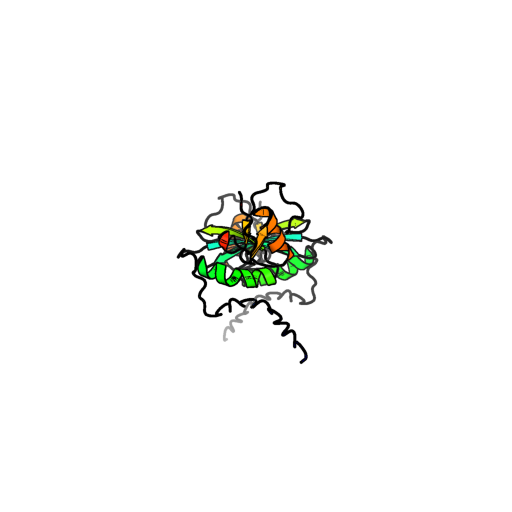97 1 93.62 67 ASN B CA 1
ATOM 1429 C C . ASN B 1 67 ? 15.469 0.159 2.609 1 93.62 67 ASN B C 1
ATOM 1431 O O . ASN B 1 67 ? 15.305 -0.82 3.338 1 93.62 67 ASN B O 1
ATOM 1435 N N . GLY B 1 68 ? 15.609 0.125 1.201 1 93.81 68 GLY B N 1
ATOM 1436 C CA . GLY B 1 68 ? 15.734 -1.167 0.546 1 93.81 68 GLY B CA 1
ATOM 1437 C C . GLY B 1 68 ? 14.555 -1.506 -0.34 1 93.81 68 GLY B C 1
ATOM 1438 O O . GLY B 1 68 ? 13.656 -0.679 -0.534 1 93.81 68 GLY B O 1
ATOM 1439 N N . ASP B 1 69 ? 14.602 -2.695 -0.868 1 93.75 69 ASP B N 1
ATOM 1440 C CA . ASP B 1 69 ? 13.57 -3.23 -1.75 1 93.75 69 ASP B CA 1
ATOM 1441 C C . ASP B 1 69 ? 12.438 -3.871 -0.947 1 93.75 69 ASP B C 1
ATOM 1443 O O . ASP B 1 69 ? 12.68 -4.488 0.094 1 93.75 69 ASP B O 1
ATOM 1447 N N . CYS B 1 70 ? 11.211 -3.709 -1.486 1 96.12 70 CYS B N 1
ATOM 1448 C CA . CYS B 1 70 ? 10.078 -4.32 -0.793 1 96.12 70 CYS B CA 1
ATOM 1449 C C . CYS B 1 70 ? 10.031 -5.82 -1.046 1 96.12 70 CYS B C 1
ATOM 1451 O O . CYS B 1 70 ? 9.438 -6.566 -0.267 1 96.12 70 CYS B O 1
ATOM 1453 N N . CYS B 1 71 ? 10.602 -6.254 -2.166 1 93.38 71 CYS B N 1
ATOM 1454 C CA . CYS B 1 71 ? 10.594 -7.684 -2.455 1 93.38 71 CYS B CA 1
ATOM 1455 C C . CYS B 1 71 ? 11.781 -8.375 -1.79 1 93.38 71 CYS B C 1
ATOM 1457 O O . CYS B 1 71 ? 12.938 -8.07 -2.09 1 93.38 71 CYS B O 1
ATOM 1459 N N . PRO B 1 72 ? 11.414 -9.258 -0.917 1 86 72 PRO B N 1
ATOM 1460 C CA . PRO B 1 72 ? 12.531 -9.945 -0.269 1 86 72 PRO B CA 1
ATOM 1461 C C . PRO B 1 72 ? 13.328 -10.812 -1.236 1 86 72 PRO B C 1
ATOM 1463 O O . PRO B 1 72 ? 12.766 -11.375 -2.178 1 86 72 PRO B O 1
ATOM 1466 N N . LEU B 1 73 ? 14.516 -10.938 -0.87 1 83.44 73 LEU B N 1
ATOM 1467 C CA . LEU B 1 73 ? 15.414 -11.727 -1.708 1 83.44 73 LEU B CA 1
ATOM 1468 C C . LEU B 1 73 ? 15.43 -13.18 -1.266 1 83.44 73 LEU B C 1
ATOM 1470 O O . LEU B 1 73 ? 15.727 -14.07 -2.062 1 83.44 73 LEU B O 1
ATOM 1474 N N . TYR B 1 74 ? 15.07 -13.391 0.002 1 83.88 74 TYR B N 1
ATOM 1475 C CA . TYR B 1 74 ? 15.25 -14.75 0.509 1 83.88 74 TYR B CA 1
ATOM 1476 C C . TYR B 1 74 ? 13.961 -15.266 1.14 1 83.88 74 TYR B C 1
ATOM 1478 O O . TYR B 1 74 ? 13.203 -14.5 1.746 1 83.88 74 TYR B O 1
ATOM 1486 N N . VAL B 1 75 ? 13.68 -16.5 0.922 1 83.88 75 VAL B N 1
ATOM 1487 C CA . VAL B 1 75 ? 12.539 -17.203 1.497 1 83.88 75 VAL B CA 1
ATOM 1488 C C . VAL B 1 75 ? 13.023 -18.344 2.383 1 83.88 75 VAL B C 1
ATOM 1490 O O . VAL B 1 75 ? 14.094 -18.906 2.141 1 83.88 75 VAL B O 1
ATOM 1493 N N . PRO B 1 76 ? 12.219 -18.562 3.416 1 84.44 76 PRO B N 1
ATOM 1494 C CA . PRO B 1 76 ? 12.57 -19.734 4.219 1 84.44 76 PRO B CA 1
ATOM 1495 C C . PRO B 1 76 ? 12.609 -21.031 3.4 1 84.44 76 PRO B C 1
ATOM 1497 O O . PRO B 1 76 ? 11.828 -21.188 2.461 1 84.44 76 PRO B O 1
ATOM 1500 N N . ALA B 1 77 ? 13.57 -21.938 3.855 1 84.94 77 ALA B N 1
ATOM 1501 C CA . ALA B 1 77 ? 13.727 -23.203 3.15 1 84.94 77 ALA B CA 1
ATOM 1502 C C . ALA B 1 77 ? 12.695 -24.234 3.629 1 84.94 77 ALA B C 1
ATOM 1504 O O . ALA B 1 77 ? 13.055 -25.219 4.273 1 84.94 77 ALA B O 1
ATOM 1505 N N . VAL B 1 78 ? 11.438 -23.938 3.654 1 88.06 78 VAL B N 1
ATOM 1506 C CA . VAL B 1 78 ? 10.367 -24.875 3.969 1 88.06 78 VAL B CA 1
ATOM 1507 C C . VAL B 1 78 ? 9.68 -25.328 2.684 1 88.06 78 VAL B C 1
ATOM 1509 O O . VAL B 1 78 ? 9.258 -24.5 1.873 1 88.06 78 VAL B O 1
ATOM 1512 N N . LEU B 1 79 ? 9.719 -26.641 2.494 1 86 79 LEU B N 1
ATOM 1513 C CA . LEU B 1 79 ? 9.156 -27.188 1.266 1 86 79 LEU B CA 1
ATOM 1514 C C . LEU B 1 79 ? 7.68 -27.516 1.442 1 86 79 LEU B C 1
ATOM 1516 O O . LEU B 1 79 ? 7.332 -28.625 1.865 1 86 79 LEU B O 1
ATOM 1520 N N . ARG B 1 80 ? 6.797 -26.656 1.221 1 90.06 80 ARG B N 1
ATOM 1521 C CA . ARG B 1 80 ? 5.348 -26.781 1.147 1 90.06 80 ARG B CA 1
ATOM 1522 C C . ARG B 1 80 ? 4.816 -26.297 -0.192 1 90.06 80 ARG B C 1
ATOM 1524 O O . ARG B 1 80 ? 4.234 -25.203 -0.27 1 90.06 80 ARG B O 1
ATOM 1531 N N . SER B 1 81 ? 4.965 -27.109 -1.127 1 91.25 81 SER B N 1
ATOM 1532 C CA . SER B 1 81 ? 4.727 -26.719 -2.512 1 91.25 81 SER B CA 1
ATOM 1533 C C . SER B 1 81 ? 3.289 -26.25 -2.711 1 91.25 81 SER B C 1
ATOM 1535 O O . SER B 1 81 ? 2.355 -26.828 -2.16 1 91.25 81 SER B O 1
ATOM 1537 N N . VAL B 1 82 ? 3.15 -25.172 -3.447 1 94 82 VAL B N 1
ATOM 1538 C CA . VAL B 1 82 ? 1.823 -24.641 -3.729 1 94 82 VAL B CA 1
ATOM 1539 C C . VAL B 1 82 ? 1.673 -24.406 -5.23 1 94 82 VAL B C 1
ATOM 1541 O O . VAL B 1 82 ? 2.664 -24.203 -5.938 1 94 82 VAL B O 1
ATOM 1544 N N . CYS B 1 83 ? 0.425 -24.531 -5.688 1 94.88 83 CYS B N 1
ATOM 1545 C CA . CYS B 1 83 ? 0.078 -24.188 -7.059 1 94.88 83 CYS B CA 1
ATOM 1546 C C . CYS B 1 83 ? -0.534 -22.797 -7.125 1 94.88 83 CYS B C 1
ATOM 1548 O O . CYS B 1 83 ? -1.391 -22.438 -6.312 1 94.88 83 CYS B O 1
ATOM 1550 N N . ALA B 1 84 ? -0.029 -22.094 -8.109 1 93.81 84 ALA B N 1
ATOM 1551 C CA . ALA B 1 84 ? -0.47 -20.703 -8.18 1 93.81 84 ALA B CA 1
ATOM 1552 C C . ALA B 1 84 ? -1.344 -20.453 -9.414 1 93.81 84 ALA B C 1
ATOM 1554 O O . ALA B 1 84 ? -1.432 -21.312 -10.297 1 93.81 84 ALA B O 1
ATOM 1555 N N . SER B 1 85 ? -2.008 -19.328 -9.461 1 91.44 85 SER B N 1
ATOM 1556 C CA . SER B 1 85 ? -2.98 -18.953 -10.477 1 91.44 85 SER B CA 1
ATOM 1557 C C . SER B 1 85 ? -2.318 -18.797 -11.844 1 91.44 85 SER B C 1
ATOM 1559 O O . SER B 1 85 ? -3 -18.734 -12.867 1 91.44 85 SER B O 1
ATOM 1561 N N . ASP B 1 86 ? -1.018 -18.688 -11.914 1 90.5 86 ASP B N 1
ATOM 1562 C CA . ASP B 1 86 ? -0.332 -18.609 -13.203 1 90.5 86 ASP B CA 1
ATOM 1563 C C . ASP B 1 86 ? -0.04 -20 -13.75 1 90.5 86 ASP B C 1
ATOM 1565 O O . ASP B 1 86 ? 0.614 -20.141 -14.781 1 90.5 86 ASP B O 1
ATOM 1569 N N . GLY B 1 87 ? -0.403 -21 -12.938 1 89.62 87 GLY B N 1
ATOM 1570 C CA . GLY B 1 87 ? -0.257 -22.375 -13.391 1 89.62 87 GLY B CA 1
ATOM 1571 C C . GLY B 1 87 ? 1.075 -23 -13.008 1 89.62 87 GLY B C 1
ATOM 1572 O O . GLY B 1 87 ? 1.389 -24.109 -13.414 1 89.62 87 GLY B O 1
ATOM 1573 N N . LYS B 1 88 ? 1.848 -22.328 -12.203 1 92.88 88 LYS B N 1
ATOM 1574 C CA . LYS B 1 88 ? 3.174 -22.812 -11.82 1 92.88 88 LYS B CA 1
ATOM 1575 C C . LYS B 1 88 ? 3.186 -23.281 -10.375 1 92.88 88 LYS B C 1
ATOM 1577 O O . LYS B 1 88 ? 2.338 -22.891 -9.57 1 92.88 88 LYS B O 1
ATOM 1582 N N . ARG B 1 89 ? 4.125 -24.125 -10.109 1 93.06 89 ARG B N 1
ATOM 1583 C CA . ARG B 1 89 ? 4.336 -24.594 -8.742 1 93.06 89 ARG B CA 1
ATOM 1584 C C . ARG B 1 89 ? 5.492 -23.859 -8.078 1 93.06 89 ARG B C 1
ATOM 1586 O O . ARG B 1 89 ? 6.531 -23.625 -8.703 1 93.06 89 ARG B O 1
ATOM 1593 N N . TYR B 1 90 ? 5.273 -23.578 -6.867 1 93 90 TYR B N 1
ATOM 1594 C CA . TYR B 1 90 ? 6.301 -22.938 -6.062 1 93 90 TYR B CA 1
ATOM 1595 C C . TYR B 1 90 ? 6.637 -23.781 -4.832 1 93 90 TYR B C 1
ATOM 1597 O O . TYR B 1 90 ? 5.797 -24.531 -4.344 1 93 90 TYR B O 1
ATOM 1605 N N . SER B 1 91 ? 7.836 -23.641 -4.379 1 91.69 91 SER B N 1
ATOM 1606 C CA . SER B 1 91 ? 8.297 -24.469 -3.27 1 91.69 91 SER B CA 1
ATOM 1607 C C . SER B 1 91 ? 7.465 -24.234 -2.016 1 91.69 91 SER B C 1
ATOM 1609 O O . SER B 1 91 ? 7.316 -25.125 -1.177 1 91.69 91 SER B O 1
ATOM 1611 N N . ASN B 1 92 ? 7.047 -23.047 -1.858 1 93.38 92 ASN B N 1
ATOM 1612 C CA . ASN B 1 92 ? 6.152 -22.656 -0.772 1 93.38 92 ASN B CA 1
ATOM 1613 C C . ASN B 1 92 ? 5.469 -21.328 -1.062 1 93.38 92 ASN B C 1
ATOM 1615 O O . ASN B 1 92 ? 5.719 -20.703 -2.1 1 93.38 92 ASN B O 1
ATOM 1619 N N . GLU B 1 93 ? 4.594 -20.844 -0.134 1 92.56 93 GLU B N 1
ATOM 1620 C CA . GLU B 1 93 ? 3.818 -19.625 -0.328 1 92.56 93 GLU B CA 1
ATOM 1621 C C . GLU B 1 93 ? 4.727 -18.406 -0.421 1 92.56 93 GLU B C 1
ATOM 1623 O O . GLU B 1 93 ? 4.469 -17.484 -1.206 1 92.56 93 GLU B O 1
ATOM 1628 N N . SER B 1 94 ? 5.785 -18.391 0.326 1 93.19 94 SER B N 1
ATOM 1629 C CA . SER B 1 94 ? 6.715 -17.266 0.321 1 93.19 94 SER B CA 1
ATOM 1630 C C . SER B 1 94 ? 7.422 -17.141 -1.024 1 93.19 94 SER B C 1
ATOM 1632 O O . SER B 1 94 ? 7.586 -16.031 -1.543 1 93.19 94 SER B O 1
ATOM 1634 N N . SER B 1 95 ? 7.836 -18.281 -1.502 1 93.62 95 SER B N 1
ATOM 1635 C CA . SER B 1 95 ? 8.469 -18.281 -2.814 1 93.62 95 SER B CA 1
ATOM 1636 C C . SER B 1 95 ? 7.516 -17.766 -3.889 1 93.62 95 SER B C 1
ATOM 1638 O O . SER B 1 95 ? 7.926 -17.047 -4.797 1 93.62 95 SER B O 1
ATOM 1640 N N . MET B 1 96 ? 6.27 -18.172 -3.783 1 93.88 96 MET B N 1
ATOM 1641 C CA . MET B 1 96 ? 5.25 -17.672 -4.703 1 93.88 96 MET B CA 1
ATOM 1642 C C . MET B 1 96 ? 5.105 -16.156 -4.594 1 93.88 96 MET B C 1
ATOM 1644 O O . MET B 1 96 ? 5.055 -15.461 -5.605 1 93.88 96 MET B O 1
ATOM 1648 N N . ASP B 1 97 ? 5.156 -15.648 -3.381 1 93.75 97 ASP B N 1
ATOM 1649 C CA . ASP B 1 97 ? 4.973 -14.227 -3.119 1 93.75 97 ASP B CA 1
ATOM 1650 C C . ASP B 1 97 ? 6.145 -13.414 -3.666 1 93.75 97 ASP B C 1
ATOM 1652 O O . ASP B 1 97 ? 5.953 -12.328 -4.223 1 93.75 97 ASP B O 1
ATOM 1656 N N . ILE B 1 98 ? 7.309 -13.922 -3.504 1 94.06 98 ILE B N 1
ATOM 1657 C CA . ILE B 1 98 ? 8.5 -13.25 -4.02 1 94.06 98 ILE B CA 1
ATOM 1658 C C . ILE B 1 98 ? 8.43 -13.18 -5.543 1 94.06 98 ILE B C 1
ATOM 1660 O O . ILE B 1 98 ? 8.719 -12.141 -6.141 1 94.06 98 ILE B O 1
ATOM 1664 N N . ALA B 1 99 ? 8.055 -14.32 -6.121 1 93.56 99 ALA B N 1
ATOM 1665 C CA . ALA B 1 99 ? 7.922 -14.344 -7.574 1 93.56 99 ALA B CA 1
ATOM 1666 C C . ALA B 1 99 ? 6.879 -13.336 -8.047 1 93.56 99 ALA B C 1
ATOM 1668 O O . ALA B 1 99 ? 7.098 -12.625 -9.039 1 93.56 99 ALA B O 1
ATOM 1669 N N . ALA B 1 100 ? 5.785 -13.312 -7.371 1 95.19 100 ALA B N 1
ATOM 1670 C CA . ALA B 1 100 ? 4.734 -12.359 -7.715 1 95.19 100 ALA B CA 1
ATOM 1671 C C . ALA B 1 100 ? 5.246 -10.922 -7.633 1 95.19 100 ALA B C 1
ATOM 1673 O O . ALA B 1 100 ? 4.973 -10.102 -8.516 1 95.19 100 ALA B O 1
ATOM 1674 N N . CYS B 1 101 ? 5.973 -10.633 -6.582 1 95.56 101 CYS B N 1
ATOM 1675 C CA . CYS B 1 101 ? 6.539 -9.305 -6.371 1 95.56 101 CYS B CA 1
ATOM 1676 C C . CYS B 1 101 ? 7.504 -8.938 -7.492 1 95.56 101 CYS B C 1
ATOM 1678 O O . CYS B 1 101 ? 7.387 -7.871 -8.086 1 95.56 101 CYS B O 1
ATOM 1680 N N . ARG B 1 102 ? 8.398 -9.812 -7.824 1 94.12 102 ARG B N 1
ATOM 1681 C CA . ARG B 1 102 ? 9.445 -9.555 -8.812 1 94.12 102 ARG B CA 1
ATOM 1682 C C . ARG B 1 102 ? 8.859 -9.422 -10.211 1 94.12 102 ARG B C 1
ATOM 1684 O O . ARG B 1 102 ? 9.336 -8.617 -11.016 1 94.12 102 ARG B O 1
ATOM 1691 N N . ASN B 1 103 ? 7.871 -10.164 -10.461 1 93.94 103 ASN B N 1
ATOM 1692 C CA . ASN B 1 103 ? 7.277 -10.156 -11.789 1 93.94 103 ASN B CA 1
ATOM 1693 C C . ASN B 1 103 ? 6.156 -9.125 -11.898 1 93.94 103 ASN B C 1
ATOM 1695 O O . ASN B 1 103 ? 5.473 -9.047 -12.922 1 93.94 103 ASN B O 1
ATOM 1699 N N . ARG B 1 104 ? 5.969 -8.328 -10.844 1 94.81 104 ARG B N 1
ATOM 1700 C CA . ARG B 1 104 ? 4.93 -7.305 -10.812 1 94.81 104 ARG B CA 1
ATOM 1701 C C . ARG B 1 104 ? 3.574 -7.891 -11.195 1 94.81 104 ARG B C 1
ATOM 1703 O O . ARG B 1 104 ? 2.879 -7.348 -12.062 1 94.81 104 ARG B O 1
ATOM 1710 N N . ASP B 1 105 ? 3.287 -8.953 -10.531 1 93.88 105 ASP B N 1
ATOM 1711 C CA . ASP B 1 105 ? 2.025 -9.656 -10.734 1 93.88 105 ASP B CA 1
ATOM 1712 C C . ASP B 1 105 ? 1.362 -10 -9.398 1 93.88 105 ASP B C 1
ATOM 1714 O O . ASP B 1 105 ? 1.985 -9.883 -8.344 1 93.88 105 ASP B O 1
ATOM 1718 N N . TYR B 1 106 ? 0.06 -10.25 -9.578 1 94.19 106 TYR B N 1
ATOM 1719 C CA . TYR B 1 106 ? -0.672 -10.758 -8.422 1 94.19 106 TYR B CA 1
ATOM 1720 C C . TYR B 1 106 ? -0.985 -12.242 -8.586 1 94.19 106 TYR B C 1
ATOM 1722 O O . TYR B 1 106 ? -1.57 -12.648 -9.594 1 94.19 106 TYR B O 1
ATOM 1730 N N . LEU B 1 107 ? -0.521 -13.016 -7.617 1 93.81 107 LEU B N 1
ATOM 1731 C CA . LEU B 1 107 ? -0.729 -14.461 -7.652 1 93.81 107 LEU B CA 1
ATOM 1732 C C . LEU B 1 107 ? -1.502 -14.93 -6.426 1 93.81 107 LEU B C 1
ATOM 1734 O O . LEU B 1 107 ? -1.294 -14.414 -5.324 1 93.81 107 LEU B O 1
ATOM 1738 N N . THR B 1 108 ? -2.375 -15.891 -6.629 1 91.44 108 THR B N 1
ATOM 1739 C CA . THR B 1 108 ? -3.088 -16.547 -5.543 1 91.44 108 THR B CA 1
ATOM 1740 C C . THR B 1 108 ? -2.885 -18.062 -5.594 1 91.44 108 THR B C 1
ATOM 1742 O O . THR B 1 108 ? -2.572 -18.609 -6.652 1 91.44 108 THR B O 1
ATOM 1745 N N . MET B 1 109 ? -3.018 -18.609 -4.477 1 92.88 109 MET B N 1
ATOM 1746 C CA . MET B 1 109 ? -2.951 -20.062 -4.441 1 92.88 109 MET B CA 1
ATOM 1747 C C . MET B 1 109 ? -4.195 -20.672 -5.07 1 92.88 109 MET B C 1
ATOM 1749 O O . MET B 1 109 ? -5.312 -20.219 -4.824 1 92.88 109 MET B O 1
ATOM 1753 N N . VAL B 1 110 ? -3.957 -21.75 -5.859 1 91.12 110 VAL B N 1
ATOM 1754 C CA . VAL B 1 110 ? -5.078 -22.453 -6.48 1 91.12 110 VAL B CA 1
ATOM 1755 C C . VAL B 1 110 ? -4.98 -23.938 -6.188 1 91.12 110 VAL B C 1
ATOM 1757 O O . VAL B 1 110 ? -4.012 -24.406 -5.574 1 91.12 110 VAL B O 1
ATOM 1760 N N . ALA B 1 111 ? -6.012 -24.625 -6.559 1 89.25 111 ALA B N 1
ATOM 1761 C CA . ALA B 1 111 ? -6.043 -26.062 -6.32 1 89.25 111 ALA B CA 1
ATOM 1762 C C . ALA B 1 111 ? -4.887 -26.766 -7.031 1 89.25 111 ALA B C 1
ATOM 1764 O O . ALA B 1 111 ? -4.496 -26.359 -8.133 1 89.25 111 ALA B O 1
ATOM 1765 N N . PRO B 1 112 ? -4.426 -27.828 -6.465 1 85.62 112 PRO B N 1
ATOM 1766 C CA . PRO B 1 112 ? -3.258 -28.531 -7.012 1 85.62 112 PRO B CA 1
ATOM 1767 C C . PRO B 1 112 ? -3.488 -29.047 -8.43 1 85.62 112 PRO B C 1
ATOM 1769 O O . PRO B 1 112 ? -2.541 -29.156 -9.211 1 85.62 112 PRO B O 1
ATOM 1772 N N . ASN B 1 113 ? -4.641 -29.453 -8.727 1 80.69 113 ASN B N 1
ATOM 1773 C CA . ASN B 1 113 ? -4.941 -30.047 -10.031 1 80.69 113 ASN B CA 1
ATOM 1774 C C . ASN B 1 113 ? -4.855 -29 -11.148 1 80.69 113 ASN B C 1
ATOM 1776 O O . ASN B 1 113 ? -4.922 -29.344 -12.328 1 80.69 113 ASN B O 1
ATOM 1780 N N . THR B 1 114 ? -4.738 -27.812 -10.797 1 78.75 114 THR B N 1
ATOM 1781 C CA . THR B 1 114 ? -4.652 -26.734 -11.773 1 78.75 114 THR B CA 1
ATOM 1782 C C . THR B 1 114 ? -3.24 -26.625 -12.336 1 78.75 114 THR B C 1
ATOM 1784 O O . THR B 1 114 ? -3.029 -26 -13.383 1 78.75 114 THR B O 1
ATOM 1787 N N . CYS B 1 115 ? -2.373 -27.047 -11.664 1 81.62 115 CYS B N 1
ATOM 1788 C CA . CYS B 1 115 ? -0.989 -26.969 -12.117 1 81.62 115 CYS B CA 1
ATOM 1789 C C . CYS B 1 115 ? -0.588 -28.25 -12.852 1 81.62 115 CYS B C 1
ATOM 1791 O O . CYS B 1 115 ? -1.097 -29.328 -12.547 1 81.62 115 CYS B O 1
ATOM 1793 N N . SER B 1 116 ? -0.229 -28.094 -14.164 1 71.75 116 SER B N 1
ATOM 1794 C CA . SER B 1 116 ? 0.135 -29.234 -14.984 1 71.75 116 SER B CA 1
ATOM 1795 C C . SER B 1 116 ? 0.971 -30.234 -14.203 1 71.75 116 SER B C 1
ATOM 1797 O O . SER B 1 116 ? 0.912 -31.438 -14.461 1 71.75 116 SER B O 1
ATOM 1799 N N . GLY B 1 117 ? 1.946 -29.844 -13.562 1 57.66 117 GLY B N 1
ATOM 1800 C CA . GLY B 1 117 ? 2.904 -30.828 -13.086 1 57.66 117 GLY B CA 1
ATOM 1801 C C . GLY B 1 117 ? 2.387 -31.641 -11.922 1 57.66 117 GLY B C 1
ATOM 1802 O O . GLY B 1 117 ? 2.119 -31.109 -10.844 1 57.66 117 GLY B O 1
ATOM 1803 N N . HIS B 1 118 ? 1.422 -32.562 -12.133 1 49.81 118 HIS B N 1
ATOM 1804 C CA . HIS B 1 118 ? 1.049 -33.656 -11.227 1 49.81 118 HIS B CA 1
ATOM 1805 C C . HIS B 1 118 ? 2.199 -34 -10.289 1 49.81 118 HIS B C 1
ATOM 1807 O O . HIS B 1 118 ? 3.121 -34.719 -10.672 1 49.81 118 HIS B O 1
ATOM 1813 N N . TYR B 1 119 ? 2.883 -33.156 -9.719 1 46 119 TYR B N 1
ATOM 1814 C CA . TYR B 1 119 ? 3.758 -33.875 -8.789 1 46 119 TYR B CA 1
ATOM 1815 C C . TYR B 1 119 ? 2.947 -34.719 -7.805 1 46 119 TYR B C 1
ATOM 1817 O O . TYR B 1 119 ? 1.982 -34.219 -7.215 1 46 119 TYR B O 1
ATOM 1825 N N . PHE B 1 120 ? 2.604 -36 -8.047 1 40.28 120 PHE B N 1
ATOM 1826 C CA . PHE B 1 120 ? 2.24 -37.125 -7.195 1 40.28 120 PHE B CA 1
ATOM 1827 C C . PHE B 1 120 ? 2.979 -37.062 -5.863 1 40.28 120 PHE B C 1
ATOM 1829 O O . PHE B 1 120 ? 4.211 -37.062 -5.828 1 40.28 120 PHE B O 1
ATOM 1836 N N . TYR B 1 121 ? 2.68 -36.25 -5 1 40.38 121 TYR B N 1
ATOM 1837 C CA . TYR B 1 121 ? 3.094 -36.75 -3.701 1 40.38 121 TYR B CA 1
ATOM 1838 C C . TYR B 1 121 ? 2.723 -38.219 -3.555 1 40.38 121 TYR B C 1
ATOM 1840 O O . TYR B 1 121 ? 1.547 -38.562 -3.393 1 40.38 121 TYR B O 1
ATOM 1848 N N . ARG B 1 122 ? 3.264 -39.156 -4.371 1 31.75 122 ARG B N 1
ATOM 1849 C CA . ARG B 1 122 ? 3.338 -40.5 -3.826 1 31.75 122 ARG B CA 1
ATOM 1850 C C . ARG B 1 122 ? 4.191 -40.531 -2.562 1 31.75 122 ARG B C 1
ATOM 1852 O O . ARG B 1 122 ? 5.242 -39.875 -2.498 1 31.75 122 ARG B O 1
#

Nearest PDB structures (foldseek):
  6maa-assembly1_A  TM=9.892E-01  e=4.628E-02  Mus musculus
  1cgi-assembly1_I  TM=7.616E-01  e=1.122E-01  Homo sapiens
  7qe8-assembly1_D  TM=7.646E-01  e=1.935E-01  Homo sapiens
  2ovo-assembly1_A  TM=6.081E-01  e=9.147E-02  Lophura nycthemera
  1tur-assembly1_A  TM=6.732E-01  e=1.578E-01  Meleagris gallopavo